Protein AF-A0A9X3MSS7-F1 (afdb_monomer)

Secondary structure (DSSP, 8-state):
-HHHHHHHHHHHHHHHHHHHHHHHHHHHHHHHHHHHHHHHHHHHHHHHHHHTS-S------TTGGG-HHHHHHHHHHHHHHHS-HHHHHHHHHHHHHHHHHHHHHHHHHHHHHHS-BTTB---EETTEE--THHHHHHHHHHHHHHHHH---HHHHHHHHHHHHHHHHHHHHTHHHHH--S----S-HHHHHHHHHHHHHHHHHHHHHHHHHHHHHHHHHHHHHHHHHHHHHHHHHHHS--------

Solvent-accessible surface area (backbone atoms only — not comparable to full-atom values): 13464 Å² total; per-residue (Å²): 115,69,66,64,57,51,52,54,51,50,54,52,52,50,53,52,48,53,52,51,52,48,53,51,44,52,52,41,46,53,51,18,52,51,34,48,52,50,49,52,50,57,45,52,53,48,23,39,57,52,24,71,50,96,72,83,85,88,82,88,70,93,77,55,86,83,39,60,71,57,52,52,52,47,28,38,53,47,6,55,70,71,46,57,44,70,61,46,15,50,51,33,19,52,49,30,19,54,52,41,34,52,51,52,52,51,50,55,50,38,33,72,77,65,76,33,61,89,90,52,63,88,53,60,63,86,94,44,74,59,62,58,31,56,64,13,46,53,38,22,50,53,27,49,48,50,50,71,75,42,95,48,62,80,52,38,30,61,35,18,33,50,24,16,34,8,49,21,35,32,37,64,42,39,33,57,74,74,57,80,72,88,85,88,82,89,62,67,67,53,56,12,50,47,51,45,25,51,49,46,35,51,51,34,50,48,53,50,47,57,49,52,66,55,54,50,66,58,51,52,53,56,53,50,49,51,52,50,51,48,53,51,51,51,48,59,67,69,49,90,71,83,93,79,82,92,129

Foldseek 3Di:
DVVVVVVVVVVVVVVVVVVVLVVLLVVLVVLLVVLLCVLVVV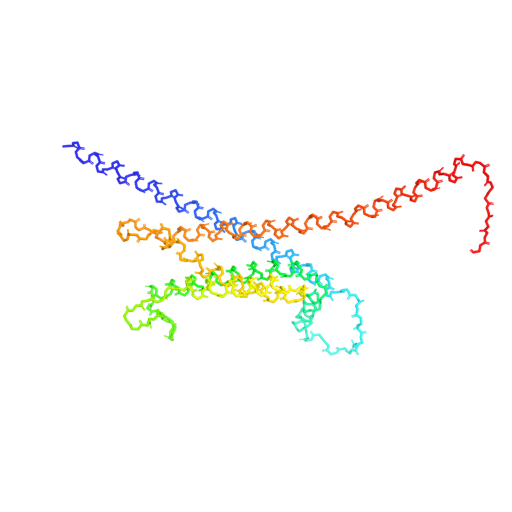VLVQLLVQLPDDDDDPDDDPPCPVVVVVSSVSSSVRSLVPDFLVLLLLNLLLVLQVVLLVVVVVQVVCCVPPVGDVPRHFDDDVNDTDQQLVVLLVQLCVLVVVVVVDPDSNCSSVSSNSNSNSVNSNLQCVLCVVPPDDDDDDDSRSNSSSVSSVVSSVSSVVSVVVVVVVVVVVVVVVVVVVVVVVVVVVVVVPPPDDDDDDD

Sequence (247 aa):
MASARKARRLAAAEAARSSSTSNRTHLLGVLAGGAVITVFGAEVARVWKLGTLPRSRQITSEDDRRAKPIEAVMTLKEGYGVSRTRENSLFNMLASFTVAFGITRAITWTIREHGGIGPIKDVKVGDRHIHHFLPGGILALAAGGVAIGTKGEKLDKYLAFPFGVGVALVLDETALLLELDDVYWTEEGVLSVQIAFAAIAMLSAMAYLIRMLRQGGAQDSETDWELAAKAWDDLQMSSGGVPGIGL

Nearest PDB structures (foldseek):
  6kkl-assembly1_A  TM=3.231E-01  e=4.382E+00  Escherichia coli K-12
  1cnt-assembly1_4  TM=3.460E-01  e=5.654E+00  Homo sapiens
  8gv8-assembly1_B  TM=2.030E-01  e=2.770E+00  Homo sapiens

Radius of gyration: 27.43 Å; Cα contacts (8 Å, |Δi|>4): 195; chains: 1; bounding box: 72×57×87 Å

Structure (mmCIF, N/CA/C/O backbone):
data_AF-A0A9X3MSS7-F1
#
_entry.id   AF-A0A9X3MSS7-F1
#
loop_
_atom_site.group_PDB
_atom_site.id
_atom_site.type_symbol
_atom_site.label_atom_id
_atom_site.label_alt_id
_atom_site.label_comp_id
_atom_site.label_asym_id
_atom_site.label_entity_id
_atom_site.label_seq_id
_atom_site.pdbx_PDB_ins_code
_atom_site.Cartn_x
_atom_site.Cartn_y
_atom_site.Cartn_z
_atom_site.occupancy
_atom_site.B_iso_or_equiv
_atom_site.auth_seq_id
_atom_site.auth_comp_id
_atom_site.auth_asym_id
_atom_site.auth_atom_id
_atom_site.pdbx_PDB_model_num
ATOM 1 N N . MET A 1 1 ? 44.594 15.972 -26.415 1.00 57.69 1 MET A N 1
ATOM 2 C CA . MET A 1 1 ? 44.557 15.830 -24.935 1.00 57.69 1 MET A CA 1
ATOM 3 C C . MET A 1 1 ? 43.296 16.396 -24.258 1.00 57.69 1 MET A C 1
ATOM 5 O O . MET A 1 1 ? 42.828 15.774 -23.313 1.00 57.69 1 MET A O 1
ATOM 9 N N . ALA A 1 2 ? 42.706 17.516 -24.707 1.00 61.62 2 ALA A N 1
ATOM 10 C CA . ALA A 1 2 ? 41.517 18.112 -24.062 1.00 61.62 2 ALA A CA 1
ATOM 11 C C . ALA A 1 2 ? 40.255 17.211 -24.060 1.00 61.62 2 ALA A C 1
ATOM 13 O O . ALA A 1 2 ? 39.528 17.174 -23.068 1.00 61.62 2 ALA A O 1
ATOM 14 N N . SER A 1 3 ? 40.041 16.424 -25.123 1.00 76.25 3 SER A N 1
ATOM 15 C CA . SER A 1 3 ? 38.908 15.487 -25.250 1.00 76.25 3 SER A CA 1
ATOM 16 C C . SER A 1 3 ? 38.908 14.386 -24.172 1.00 76.25 3 SER A C 1
ATOM 18 O O . SER A 1 3 ? 37.903 14.176 -23.495 1.00 76.25 3 SER A O 1
ATOM 20 N N . ALA A 1 4 ? 40.066 13.773 -23.894 1.00 81.75 4 ALA A N 1
ATOM 21 C CA . ALA A 1 4 ? 40.189 12.712 -22.888 1.00 81.75 4 ALA A CA 1
ATOM 22 C C . ALA A 1 4 ? 39.940 13.209 -21.450 1.00 81.75 4 ALA A C 1
ATOM 24 O O . ALA A 1 4 ? 39.359 12.502 -20.626 1.00 81.75 4 ALA A O 1
ATOM 25 N N . ARG A 1 5 ? 40.341 14.451 -21.140 1.00 81.75 5 ARG A N 1
ATOM 26 C CA . ARG A 1 5 ? 40.093 15.070 -19.827 1.00 81.75 5 ARG A CA 1
ATOM 27 C C . ARG A 1 5 ? 38.609 15.421 -19.641 1.00 81.75 5 ARG A C 1
ATOM 29 O O . ARG A 1 5 ? 38.092 15.269 -18.536 1.00 81.75 5 ARG A O 1
ATOM 36 N N . LYS A 1 6 ? 37.918 15.841 -20.711 1.00 84.62 6 LYS A N 1
ATOM 37 C CA . LYS A 1 6 ? 36.461 16.066 -20.716 1.00 84.62 6 LYS A CA 1
ATOM 38 C C . LYS A 1 6 ? 35.695 14.754 -20.510 1.00 84.62 6 LYS A C 1
ATOM 40 O O . LYS A 1 6 ? 34.832 14.709 -19.642 1.00 84.62 6 LYS A O 1
ATOM 45 N N . ALA A 1 7 ? 36.067 13.686 -21.218 1.00 84.88 7 ALA A N 1
ATOM 46 C CA . ALA A 1 7 ? 35.450 12.365 -21.071 1.00 84.88 7 ALA A CA 1
ATOM 47 C C . ALA A 1 7 ? 35.577 11.810 -19.638 1.00 84.88 7 ALA A C 1
ATOM 49 O O . ALA A 1 7 ? 34.582 11.400 -19.049 1.00 84.88 7 ALA A O 1
ATOM 50 N N . ARG A 1 8 ? 36.768 11.896 -19.021 1.00 86.56 8 ARG A N 1
ATOM 51 C CA . ARG A 1 8 ? 36.965 11.484 -17.615 1.00 86.56 8 ARG A CA 1
ATOM 52 C C . ARG A 1 8 ? 36.112 12.278 -16.624 1.00 86.56 8 ARG A C 1
ATOM 54 O O . ARG A 1 8 ? 35.620 11.708 -15.658 1.00 86.56 8 ARG A O 1
ATOM 61 N N . ARG A 1 9 ? 35.937 13.585 -16.848 1.00 83.56 9 ARG A N 1
ATOM 62 C CA . ARG A 1 9 ? 35.086 14.435 -15.997 1.00 83.56 9 ARG A CA 1
ATOM 63 C C . ARG A 1 9 ? 33.607 14.070 -16.106 1.00 83.56 9 ARG A C 1
ATOM 65 O O . ARG A 1 9 ? 32.929 14.071 -15.087 1.00 83.56 9 ARG A O 1
ATOM 72 N N . LEU A 1 10 ? 33.129 13.757 -17.310 1.00 85.44 10 LEU A N 1
ATOM 73 C CA . LEU A 1 10 ? 31.749 13.319 -17.531 1.00 85.44 10 LEU A CA 1
ATOM 74 C C . LEU A 1 10 ? 31.487 11.965 -16.860 1.00 85.44 10 LEU A C 1
ATOM 76 O O . LEU A 1 10 ? 30.554 11.870 -16.074 1.00 85.44 10 LEU A O 1
ATOM 80 N N . ALA A 1 11 ? 32.378 10.986 -17.049 1.00 82.19 11 ALA A N 1
ATOM 81 C CA . ALA A 1 11 ? 32.270 9.679 -16.397 1.00 82.19 11 ALA A CA 1
ATOM 82 C C . ALA A 1 11 ? 32.297 9.779 -14.858 1.00 82.19 11 ALA A C 1
ATOM 84 O O . ALA A 1 11 ? 31.528 9.113 -14.172 1.00 82.19 11 ALA A O 1
ATOM 85 N N . ALA A 1 12 ? 33.143 10.651 -14.294 1.00 81.38 12 ALA A N 1
ATOM 86 C CA . ALA A 1 12 ? 33.174 10.892 -12.851 1.00 81.38 12 ALA A CA 1
ATOM 87 C C . ALA A 1 12 ? 31.887 11.564 -12.336 1.00 81.38 12 ALA A C 1
ATOM 89 O O . ALA A 1 12 ? 31.408 11.228 -11.256 1.00 81.38 12 ALA A O 1
ATOM 90 N N . ALA A 1 13 ? 31.316 12.501 -13.101 1.00 76.25 13 ALA A N 1
ATOM 91 C CA . ALA A 1 13 ? 30.049 13.140 -12.757 1.00 76.25 13 ALA A CA 1
ATOM 92 C C . ALA A 1 13 ? 28.868 12.157 -12.830 1.00 76.25 13 ALA A C 1
ATOM 94 O O . ALA A 1 13 ? 27.971 12.221 -11.994 1.00 76.25 13 ALA A O 1
ATOM 95 N N . GLU A 1 14 ? 28.881 11.238 -13.793 1.00 76.25 14 GLU A N 1
ATOM 96 C CA . GLU A 1 14 ? 27.879 10.182 -13.947 1.00 76.25 14 GLU A CA 1
ATOM 97 C C . GLU A 1 14 ? 27.955 9.156 -12.807 1.00 76.25 14 GLU A C 1
ATOM 99 O O . GLU A 1 14 ? 26.945 8.890 -12.161 1.00 76.25 14 GLU A O 1
ATOM 104 N N . ALA A 1 15 ? 29.161 8.700 -12.449 1.00 74.12 15 ALA A N 1
ATOM 105 C CA . ALA A 1 15 ? 29.382 7.830 -11.289 1.00 74.12 15 ALA A CA 1
ATOM 106 C C . ALA A 1 15 ? 28.983 8.495 -9.953 1.00 74.12 15 ALA A C 1
ATOM 108 O O . ALA A 1 15 ? 28.446 7.853 -9.045 1.00 74.12 15 ALA A O 1
ATOM 109 N N . ALA A 1 16 ? 29.214 9.805 -9.816 1.00 72.31 16 ALA A N 1
ATOM 110 C CA . ALA A 1 16 ? 28.772 10.565 -8.647 1.00 72.31 16 ALA A CA 1
ATOM 111 C C . ALA A 1 16 ? 27.237 10.701 -8.586 1.00 72.31 16 ALA A C 1
ATOM 113 O O . ALA A 1 16 ? 26.653 10.655 -7.503 1.00 72.31 16 ALA A O 1
ATOM 114 N N . ARG A 1 17 ? 26.563 10.843 -9.737 1.00 73.56 17 ARG A N 1
ATOM 115 C CA . ARG A 1 17 ? 25.092 10.869 -9.800 1.00 73.56 17 ARG A CA 1
ATOM 116 C C . ARG A 1 17 ? 24.490 9.509 -9.468 1.00 73.56 17 ARG A C 1
ATOM 118 O O . ARG A 1 17 ? 23.594 9.463 -8.631 1.00 73.56 17 ARG A O 1
ATOM 125 N N . SER A 1 18 ? 24.992 8.422 -10.056 1.00 71.94 18 SER A N 1
ATOM 126 C CA . SER A 1 18 ? 24.461 7.073 -9.817 1.00 71.94 18 SER A CA 1
ATOM 127 C C . SER A 1 18 ? 24.610 6.648 -8.351 1.00 71.94 18 SER A C 1
ATOM 129 O O . SER A 1 18 ? 23.644 6.195 -7.737 1.00 71.94 18 SER A O 1
ATOM 131 N N . SER A 1 19 ? 25.770 6.907 -7.737 1.00 70.50 19 SER A N 1
ATOM 132 C CA . SER A 1 19 ? 25.984 6.661 -6.302 1.00 70.50 19 SER A CA 1
ATOM 133 C C . SER A 1 19 ? 25.072 7.508 -5.406 1.00 70.50 19 SER A C 1
ATOM 135 O O . SER A 1 19 ? 24.517 6.997 -4.432 1.00 70.50 19 SER A O 1
ATOM 137 N N . SER A 1 20 ? 24.848 8.786 -5.738 1.00 71.38 20 SER A N 1
ATOM 138 C CA . SER A 1 20 ? 23.917 9.640 -4.990 1.00 71.38 20 SER A CA 1
ATOM 139 C C . SER A 1 20 ? 22.471 9.139 -5.082 1.00 71.38 20 SER A C 1
ATOM 141 O O . SER A 1 20 ? 21.778 9.081 -4.064 1.00 71.38 20 SER A O 1
ATOM 143 N N . THR A 1 21 ? 22.023 8.734 -6.273 1.00 74.56 21 THR A N 1
ATOM 144 C CA . THR A 1 21 ? 20.683 8.172 -6.503 1.00 74.56 21 THR A CA 1
ATOM 145 C C . THR A 1 21 ? 20.484 6.857 -5.750 1.00 74.56 21 THR A C 1
ATOM 147 O O . THR A 1 21 ? 19.458 6.681 -5.088 1.00 74.56 21 THR A O 1
ATOM 150 N N . SER A 1 22 ? 21.480 5.968 -5.765 1.00 77.31 22 SER A N 1
ATOM 151 C CA . SER A 1 22 ? 21.465 4.721 -4.993 1.00 77.31 22 SER A CA 1
ATOM 152 C C . SER A 1 22 ? 21.336 4.994 -3.488 1.00 77.31 22 SER A C 1
ATOM 154 O O . SER A 1 22 ? 20.396 4.513 -2.852 1.00 77.31 22 SER A O 1
ATOM 156 N N . ASN A 1 23 ? 22.180 5.870 -2.928 1.00 83.31 23 ASN A N 1
ATOM 157 C CA . ASN A 1 23 ? 22.143 6.221 -1.502 1.00 83.31 23 ASN A CA 1
ATOM 158 C C . ASN A 1 23 ? 20.797 6.821 -1.069 1.00 83.31 23 ASN A C 1
ATOM 160 O O . ASN A 1 23 ? 20.274 6.473 -0.010 1.00 83.31 23 ASN A O 1
ATOM 164 N N . ARG A 1 24 ? 20.209 7.704 -1.888 1.00 84.81 24 ARG A N 1
ATOM 165 C CA . ARG A 1 24 ? 18.880 8.283 -1.624 1.00 84.81 24 ARG A CA 1
ATOM 166 C C . ARG A 1 24 ? 17.791 7.218 -1.617 1.00 84.81 24 ARG A C 1
ATOM 168 O O . ARG A 1 24 ? 16.943 7.226 -0.731 1.00 84.81 24 ARG A O 1
ATOM 175 N N . THR A 1 25 ? 17.832 6.297 -2.573 1.00 83.94 25 THR A N 1
ATOM 176 C CA . THR A 1 25 ? 16.857 5.202 -2.677 1.00 83.94 25 THR A CA 1
ATOM 177 C C . THR A 1 25 ? 16.946 4.273 -1.474 1.00 83.94 25 THR A C 1
ATOM 179 O O . THR A 1 25 ? 15.919 3.931 -0.894 1.00 83.94 25 THR A O 1
ATOM 182 N N . HIS A 1 26 ? 18.163 3.928 -1.043 1.00 85.69 26 HIS A N 1
ATOM 183 C CA . HIS A 1 26 ? 18.382 3.148 0.174 1.00 85.69 26 HIS A CA 1
ATOM 184 C C . HIS A 1 26 ? 17.852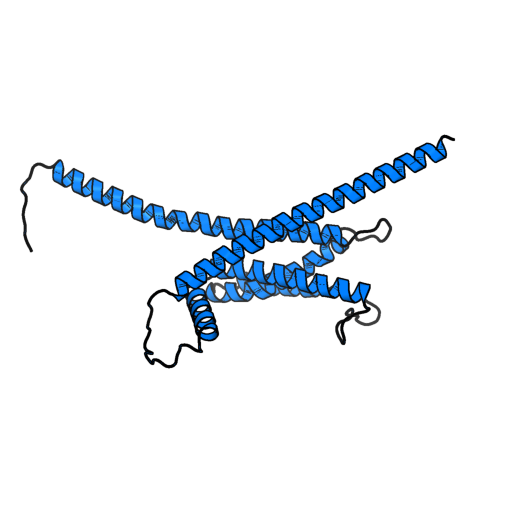 3.866 1.417 1.00 85.69 26 HIS A C 1
ATOM 186 O O . HIS A 1 26 ? 17.134 3.255 2.206 1.00 85.69 26 HIS A O 1
ATOM 192 N N . LEU A 1 27 ? 18.146 5.161 1.575 1.00 89.12 27 LEU A N 1
ATOM 193 C CA . LEU A 1 27 ? 17.640 5.951 2.697 1.00 89.12 27 LEU A CA 1
ATOM 194 C C . LEU A 1 27 ? 16.105 5.994 2.712 1.00 89.12 27 LEU A C 1
ATOM 196 O O . LEU A 1 27 ? 15.497 5.729 3.747 1.00 89.12 27 LEU A O 1
ATOM 200 N N . LEU A 1 28 ? 15.476 6.277 1.568 1.00 87.88 28 LEU A N 1
ATOM 201 C CA . LEU A 1 28 ? 14.018 6.277 1.434 1.00 87.88 28 LEU A CA 1
ATOM 202 C C . LEU A 1 28 ? 13.421 4.902 1.744 1.00 87.88 28 LEU A C 1
ATOM 204 O O . LEU A 1 28 ? 12.412 4.829 2.438 1.00 87.88 28 LEU A O 1
ATOM 208 N N . GLY A 1 29 ? 14.064 3.823 1.296 1.00 87.25 29 GLY A N 1
ATOM 209 C CA . GLY A 1 29 ? 13.629 2.458 1.582 1.00 87.25 29 GLY A CA 1
ATOM 210 C C . GLY A 1 29 ? 13.700 2.110 3.065 1.00 87.25 29 GLY A C 1
ATOM 211 O O . GLY A 1 29 ? 12.749 1.551 3.605 1.00 87.25 29 GLY A O 1
ATOM 212 N N . VAL A 1 30 ? 14.782 2.493 3.749 1.00 90.69 30 VAL A N 1
ATOM 213 C CA . VAL A 1 30 ? 14.922 2.301 5.202 1.00 90.69 30 VAL A CA 1
ATOM 214 C C . VAL A 1 30 ? 13.851 3.088 5.959 1.00 90.69 30 VAL A C 1
ATOM 216 O O . VAL A 1 30 ? 13.206 2.537 6.849 1.00 90.69 30 VAL A O 1
ATOM 219 N N . LEU A 1 31 ? 13.621 4.351 5.589 1.00 90.88 31 LEU A N 1
ATOM 220 C CA . LEU A 1 31 ? 12.605 5.192 6.225 1.00 90.88 31 LEU A CA 1
ATOM 221 C C . LEU A 1 31 ? 11.189 4.656 5.991 1.00 90.88 31 LEU A C 1
ATOM 223 O O . LEU A 1 31 ? 10.419 4.527 6.942 1.00 90.88 31 LEU A O 1
ATOM 227 N N . ALA A 1 32 ? 10.851 4.304 4.750 1.00 89.25 32 ALA A N 1
ATOM 228 C CA . ALA A 1 32 ? 9.550 3.744 4.401 1.00 89.25 32 ALA A CA 1
ATOM 229 C C . ALA A 1 32 ? 9.315 2.393 5.091 1.00 89.25 32 ALA A C 1
ATOM 231 O O . ALA A 1 32 ? 8.261 2.186 5.689 1.00 89.25 32 ALA A O 1
ATOM 232 N N . GLY A 1 33 ? 10.310 1.502 5.081 1.00 89.19 33 GLY A N 1
ATOM 233 C CA . GLY A 1 33 ? 10.246 0.217 5.775 1.00 89.19 33 GLY A CA 1
ATOM 234 C C . GLY A 1 33 ? 10.072 0.381 7.285 1.00 89.19 33 GLY A C 1
ATOM 235 O O . GLY A 1 33 ? 9.198 -0.250 7.879 1.00 89.19 33 GLY A O 1
ATOM 236 N N . GLY A 1 34 ? 10.837 1.285 7.903 1.00 91.12 34 GLY A N 1
ATOM 237 C CA . GLY A 1 34 ? 10.694 1.621 9.320 1.00 91.12 34 GLY A CA 1
ATOM 238 C C . GLY A 1 34 ? 9.309 2.181 9.658 1.00 91.12 34 GLY A C 1
ATOM 239 O O . GLY A 1 34 ? 8.713 1.783 10.661 1.00 91.12 34 GLY A O 1
ATOM 240 N N . ALA A 1 35 ? 8.757 3.047 8.802 1.00 90.25 35 ALA A N 1
ATOM 241 C CA . ALA A 1 35 ? 7.417 3.605 8.970 1.00 90.25 35 ALA A CA 1
ATOM 242 C C . ALA A 1 35 ? 6.325 2.523 8.890 1.00 90.25 35 ALA A C 1
ATOM 244 O O . ALA A 1 35 ? 5.457 2.472 9.763 1.00 90.25 35 ALA A O 1
ATOM 245 N N . VAL A 1 36 ? 6.415 1.610 7.915 1.00 89.69 36 VAL A N 1
ATOM 246 C CA . VAL A 1 36 ? 5.503 0.459 7.785 1.00 89.69 36 VAL A CA 1
ATOM 247 C C . VAL A 1 36 ? 5.557 -0.411 9.029 1.00 89.69 36 VAL A C 1
ATOM 249 O O . VAL A 1 36 ? 4.516 -0.664 9.627 1.00 89.69 36 VAL A O 1
ATOM 252 N N . ILE A 1 37 ? 6.753 -0.829 9.453 1.00 91.88 37 ILE A N 1
ATOM 253 C CA . ILE A 1 37 ? 6.931 -1.683 10.636 1.00 91.88 37 ILE A CA 1
ATOM 254 C C . ILE A 1 37 ? 6.328 -1.014 11.873 1.00 91.88 37 ILE A C 1
ATOM 256 O O . ILE A 1 37 ? 5.617 -1.660 12.642 1.00 91.88 37 ILE A O 1
ATOM 260 N N . THR A 1 38 ? 6.562 0.289 12.039 1.00 90.56 38 THR A N 1
ATOM 261 C CA . THR A 1 38 ? 6.042 1.060 13.173 1.00 90.56 38 THR A CA 1
ATOM 262 C C . THR A 1 38 ? 4.516 1.104 13.170 1.00 90.56 38 THR A C 1
ATOM 264 O O . THR A 1 38 ? 3.888 0.778 14.179 1.00 90.56 38 THR A O 1
ATOM 267 N N . VAL A 1 39 ? 3.899 1.471 12.042 1.00 88.94 39 VAL A N 1
ATOM 268 C CA . VAL A 1 39 ? 2.436 1.586 11.939 1.00 88.94 39 VAL A CA 1
ATOM 269 C C . VAL A 1 39 ? 1.765 0.221 12.057 1.00 88.94 39 VAL A C 1
ATOM 271 O O . VAL A 1 39 ? 0.801 0.083 12.807 1.00 88.94 39 VAL A O 1
ATOM 274 N N . PHE A 1 40 ? 2.295 -0.805 11.391 1.00 90.62 40 PHE A N 1
ATOM 275 C CA . PHE A 1 40 ? 1.772 -2.167 11.488 1.00 90.62 40 PHE A CA 1
ATOM 276 C C . PHE A 1 40 ? 1.904 -2.727 12.899 1.00 90.62 40 PHE A C 1
ATOM 278 O O . PHE A 1 40 ? 0.947 -3.295 13.415 1.00 90.62 40 PHE A O 1
ATOM 285 N N . GLY A 1 41 ? 3.056 -2.543 13.547 1.00 89.38 41 GLY A N 1
ATOM 286 C CA . GLY A 1 41 ? 3.260 -2.971 14.928 1.00 89.38 41 GLY A CA 1
ATOM 287 C C . GLY A 1 41 ? 2.284 -2.284 15.884 1.00 89.38 41 GLY A C 1
ATOM 288 O O . GLY A 1 41 ? 1.630 -2.949 16.689 1.00 89.38 41 GLY A O 1
ATOM 289 N N . ALA A 1 42 ? 2.119 -0.964 15.752 1.00 87.88 42 ALA A N 1
ATOM 290 C CA . ALA A 1 42 ? 1.173 -0.188 16.554 1.00 87.88 42 ALA A CA 1
ATOM 291 C C . ALA A 1 42 ? -0.290 -0.601 16.319 1.00 87.88 42 ALA A C 1
ATOM 293 O O . ALA A 1 42 ? -1.112 -0.528 17.243 1.00 87.88 42 ALA A O 1
ATOM 294 N N . GLU A 1 43 ? -0.620 -1.024 15.100 1.00 87.75 43 GLU A N 1
ATOM 295 C CA . GLU A 1 43 ? -1.948 -1.503 14.740 1.00 87.75 43 GLU A CA 1
ATOM 296 C C . GLU A 1 43 ? -2.219 -2.906 15.277 1.00 87.75 43 GLU A C 1
ATOM 298 O O . GLU A 1 43 ? -3.244 -3.129 15.918 1.00 87.75 43 GLU A O 1
ATOM 303 N N . VAL A 1 44 ? -1.285 -3.838 15.091 1.00 87.94 44 VAL A N 1
ATOM 304 C CA . VAL A 1 44 ? -1.392 -5.202 15.619 1.00 87.94 44 VAL A CA 1
ATOM 305 C C . VAL A 1 44 ? -1.501 -5.173 17.140 1.00 87.94 44 VAL A C 1
ATOM 307 O O . VAL A 1 44 ? -2.379 -5.828 17.694 1.00 87.94 44 VAL A O 1
ATOM 310 N N . ALA A 1 45 ? -0.696 -4.354 17.823 1.00 87.19 45 ALA A N 1
ATOM 311 C CA . ALA A 1 45 ? -0.792 -4.174 19.270 1.00 87.19 45 ALA A CA 1
ATOM 312 C C . ALA A 1 45 ? -2.159 -3.611 19.701 1.00 87.19 45 ALA A C 1
ATOM 314 O O . ALA A 1 45 ? -2.723 -4.037 20.711 1.00 87.19 45 ALA A O 1
ATOM 315 N N . ARG A 1 46 ? -2.721 -2.670 18.928 1.00 85.81 46 ARG A N 1
ATOM 316 C CA . ARG A 1 46 ? -4.050 -2.095 19.183 1.00 85.81 46 ARG A CA 1
ATOM 317 C C . ARG A 1 46 ? -5.148 -3.140 19.010 1.00 85.81 46 ARG A C 1
ATOM 319 O O . ARG A 1 46 ? -5.963 -3.309 19.912 1.00 85.81 46 ARG A O 1
ATOM 326 N N . VAL A 1 47 ? -5.159 -3.835 17.876 1.00 85.88 47 VAL A N 1
ATOM 327 C CA . VAL A 1 47 ? -6.125 -4.892 17.557 1.00 85.88 47 VAL A CA 1
ATOM 328 C C . VAL A 1 47 ? -6.042 -6.008 18.594 1.00 85.88 47 VAL A C 1
ATOM 330 O O . VAL A 1 47 ? -7.067 -6.418 19.123 1.00 85.88 47 VAL A O 1
ATOM 333 N N . TRP A 1 48 ? -4.836 -6.428 18.970 1.00 85.06 48 TRP A N 1
ATOM 334 C CA . TRP A 1 48 ? -4.627 -7.396 20.042 1.00 85.06 48 TRP A CA 1
ATOM 335 C C . TRP A 1 48 ? -5.246 -6.931 21.364 1.00 85.06 48 TRP A C 1
ATOM 337 O O . TRP A 1 48 ? -6.076 -7.635 21.932 1.00 85.06 48 TRP A O 1
ATOM 347 N N . LYS A 1 49 ? -4.918 -5.712 21.819 1.00 85.25 49 LYS A N 1
ATOM 348 C CA . LYS A 1 49 ? -5.482 -5.139 23.052 1.00 85.25 49 LYS A CA 1
ATOM 349 C C . LYS A 1 49 ? -7.012 -5.123 23.015 1.00 85.25 49 LYS A C 1
ATOM 351 O O . LYS A 1 49 ? -7.639 -5.489 24.004 1.00 85.25 49 LYS A O 1
ATOM 356 N N . LEU A 1 50 ? -7.607 -4.735 21.885 1.00 81.38 50 LEU A N 1
ATOM 357 C CA . LEU A 1 50 ? -9.061 -4.722 21.698 1.00 81.38 50 LEU A CA 1
ATOM 358 C C . LEU A 1 50 ? -9.673 -6.128 21.731 1.00 81.38 50 LEU A C 1
ATOM 360 O O . LEU A 1 50 ? -10.739 -6.296 22.312 1.00 81.38 50 LEU A O 1
ATOM 364 N N . GLY A 1 51 ? -9.005 -7.121 21.142 1.00 77.44 51 GLY A N 1
ATOM 365 C CA . GLY A 1 51 ? -9.448 -8.516 21.144 1.00 77.44 51 GLY A CA 1
ATOM 366 C C . GLY A 1 51 ? -9.366 -9.181 22.515 1.00 77.44 51 GLY A C 1
ATOM 367 O O . GLY A 1 51 ? -10.182 -10.029 22.839 1.00 77.44 51 GLY A O 1
ATOM 368 N N . THR A 1 52 ? -8.419 -8.764 23.358 1.00 78.25 52 THR A N 1
ATOM 369 C CA . THR A 1 52 ? -8.298 -9.279 24.733 1.00 78.25 52 THR A CA 1
ATOM 370 C C . THR A 1 52 ? -9.326 -8.698 25.711 1.00 78.25 52 THR A C 1
ATOM 372 O O . THR A 1 52 ? -9.381 -9.134 26.862 1.00 78.25 52 THR A O 1
ATOM 375 N N . LEU A 1 53 ? -10.128 -7.703 25.300 1.00 74.31 53 LEU A N 1
ATOM 376 C CA . LEU A 1 53 ? -11.135 -7.102 26.176 1.00 74.31 53 LEU A CA 1
ATOM 377 C C . LEU A 1 53 ? -12.248 -8.115 26.505 1.00 74.31 53 LEU A C 1
ATOM 379 O O . LEU A 1 53 ? -12.722 -8.807 25.604 1.00 74.31 53 LEU A O 1
ATOM 383 N N . PRO A 1 54 ? -12.740 -8.182 27.758 1.00 58.38 54 PRO A N 1
ATOM 384 C CA . PRO A 1 54 ? -13.778 -9.137 28.132 1.00 58.38 54 PRO A CA 1
ATOM 385 C C . PRO A 1 54 ? -15.128 -8.753 27.503 1.00 58.38 54 PRO A C 1
ATOM 387 O O . PRO A 1 54 ? -15.906 -7.986 28.068 1.00 58.38 54 PRO A O 1
ATOM 390 N N . ARG A 1 55 ? -15.445 -9.296 26.326 1.00 54.06 55 ARG A N 1
ATOM 391 C CA . ARG A 1 55 ? -16.821 -9.387 25.819 1.00 54.06 55 ARG A CA 1
ATOM 392 C C . ARG A 1 55 ? -17.128 -10.847 25.489 1.00 54.06 55 ARG A C 1
ATOM 394 O O . ARG A 1 55 ? -16.611 -11.397 24.532 1.00 54.06 55 ARG A O 1
ATOM 401 N N . SER A 1 56 ? -17.958 -11.447 26.347 1.00 46.34 56 SER A N 1
ATOM 402 C CA . SER A 1 56 ? -18.582 -12.777 26.237 1.00 46.34 56 SER A CA 1
ATOM 403 C C . SER A 1 56 ? -17.658 -13.972 25.940 1.00 46.34 56 SER A C 1
ATOM 405 O O . SER A 1 56 ? -17.753 -14.579 24.877 1.00 46.34 56 SER A O 1
ATOM 407 N N . ARG A 1 57 ? -16.859 -14.413 26.923 1.00 51.47 57 ARG A N 1
ATOM 408 C CA . ARG A 1 57 ? -16.460 -15.832 27.001 1.00 51.47 57 ARG A CA 1
ATOM 409 C C . ARG A 1 57 ? -17.572 -16.631 27.686 1.00 51.47 57 ARG A C 1
ATOM 411 O O . ARG A 1 57 ? -17.623 -16.704 28.908 1.00 51.47 57 ARG A O 1
ATOM 418 N N . GLN A 1 58 ? -18.444 -17.247 26.897 1.00 53.00 58 GLN A N 1
ATOM 419 C CA . GLN A 1 58 ? -18.923 -18.594 27.206 1.00 53.00 58 GLN A CA 1
ATOM 420 C C . GLN A 1 58 ? -18.095 -19.523 26.324 1.00 53.00 58 GLN A C 1
ATOM 422 O O . GLN A 1 58 ? -18.355 -19.575 25.134 1.00 53.00 58 GLN A O 1
ATOM 427 N N . ILE A 1 59 ? -17.054 -20.137 26.883 1.00 49.03 59 ILE A N 1
ATOM 428 C CA . ILE A 1 59 ? -16.519 -21.477 26.582 1.00 49.03 59 ILE A CA 1
ATOM 429 C C . ILE A 1 59 ? -15.366 -21.660 27.579 1.00 49.03 59 ILE A C 1
ATOM 431 O O . ILE A 1 59 ? -14.350 -20.968 27.534 1.00 49.03 59 ILE A O 1
ATOM 435 N N . THR A 1 60 ? -15.582 -22.559 28.530 1.00 53.88 60 THR A N 1
ATOM 436 C CA . THR A 1 60 ? -14.592 -23.086 29.467 1.00 53.88 60 THR A CA 1
ATOM 437 C C . THR A 1 60 ? -14.459 -24.574 29.174 1.00 53.88 60 THR A C 1
ATOM 439 O O . THR A 1 60 ? -15.409 -25.315 29.417 1.00 53.88 60 THR A O 1
ATOM 442 N N . SER A 1 61 ? -13.305 -25.021 28.682 1.00 54.12 61 SER A N 1
ATOM 443 C CA . SER A 1 61 ? -12.868 -26.416 28.818 1.00 54.12 61 SER A CA 1
ATOM 444 C C . SER A 1 61 ? -11.352 -26.514 28.675 1.00 54.12 61 SER A C 1
ATOM 446 O O . SER A 1 61 ? -10.756 -25.860 27.825 1.00 54.12 61 SER A O 1
ATOM 448 N N . GLU A 1 62 ? -10.738 -27.341 29.517 1.00 53.56 62 GLU A N 1
ATOM 449 C CA . GLU A 1 62 ? -9.289 -27.461 29.727 1.00 53.56 62 GLU A CA 1
ATOM 450 C C . GLU A 1 62 ? -8.469 -28.062 28.558 1.00 53.56 62 GLU A C 1
ATOM 452 O O . GLU A 1 62 ? -7.255 -28.226 28.688 1.00 53.56 62 GLU A O 1
ATOM 457 N N . ASP A 1 63 ? -9.071 -28.321 27.392 1.00 54.97 63 ASP A N 1
ATOM 458 C CA . ASP A 1 63 ? -8.398 -28.921 26.222 1.00 54.97 63 ASP A CA 1
ATOM 459 C C . ASP A 1 63 ? -7.533 -27.933 25.391 1.00 54.97 63 ASP A C 1
ATOM 461 O O . ASP A 1 63 ? -6.768 -28.333 24.509 1.00 54.97 63 ASP A O 1
ATOM 465 N N . ASP A 1 64 ? -7.575 -26.630 25.695 1.00 53.78 64 ASP A N 1
ATOM 466 C CA . ASP A 1 64 ? -7.146 -25.543 24.791 1.00 53.78 64 ASP A CA 1
ATOM 467 C C . ASP A 1 64 ? -5.634 -25.233 24.728 1.00 53.78 64 ASP A C 1
ATOM 469 O O . ASP A 1 64 ? -5.186 -24.333 24.013 1.00 53.78 64 ASP A O 1
ATOM 473 N N . ARG A 1 65 ? -4.771 -25.996 25.411 1.00 52.78 65 ARG A N 1
ATOM 474 C CA . ARG A 1 65 ? -3.314 -25.720 25.396 1.00 52.78 65 ARG A CA 1
ATOM 475 C C . ARG A 1 65 ? -2.647 -25.958 24.031 1.00 52.78 65 ARG A C 1
ATOM 477 O O . ARG A 1 65 ? -1.547 -25.446 23.807 1.00 52.78 65 ARG A O 1
ATOM 484 N N . ARG A 1 66 ? -3.301 -26.683 23.110 1.00 52.53 66 ARG A N 1
ATOM 485 C CA . ARG A 1 66 ? -2.863 -26.876 21.709 1.00 52.53 66 ARG A CA 1
ATOM 486 C C . ARG A 1 66 ? -3.433 -25.838 20.722 1.00 52.53 66 ARG A C 1
ATOM 488 O O . ARG A 1 66 ? -2.996 -25.818 19.575 1.00 52.53 66 ARG A O 1
ATOM 495 N N . ALA A 1 67 ? -4.324 -24.940 21.155 1.00 57.75 67 ALA A N 1
ATOM 496 C CA . ALA A 1 67 ? -5.059 -24.001 20.296 1.00 57.75 67 ALA A CA 1
ATOM 497 C C . ALA A 1 67 ? -4.457 -22.582 20.204 1.00 57.75 67 ALA A C 1
ATOM 499 O O . ALA A 1 67 ? -5.049 -21.705 19.581 1.00 57.75 67 ALA A O 1
ATOM 500 N N . LYS A 1 68 ? -3.253 -22.345 20.746 1.00 68.19 68 LYS A N 1
ATOM 501 C CA . LYS A 1 68 ? -2.592 -21.020 20.773 1.00 68.19 68 LYS A CA 1
ATOM 502 C C . LYS A 1 68 ? -2.618 -20.222 19.451 1.00 68.19 68 LYS A C 1
ATOM 504 O O . LYS A 1 68 ? -2.898 -19.026 19.509 1.00 68.19 68 LYS A O 1
ATOM 509 N N . PRO A 1 69 ? -2.345 -20.807 18.262 1.00 75.94 69 PRO A N 1
ATOM 510 C CA . PRO A 1 69 ? -2.423 -20.041 17.015 1.00 75.94 69 PRO A CA 1
ATOM 511 C C . PRO A 1 69 ? -3.866 -19.688 16.626 1.00 75.94 69 PRO A C 1
ATOM 513 O O . PRO A 1 69 ? -4.105 -18.609 16.090 1.00 75.94 69 PRO A O 1
ATOM 516 N N . ILE A 1 70 ? -4.833 -20.559 16.922 1.00 72.44 70 ILE A N 1
ATOM 517 C CA . ILE A 1 70 ? -6.255 -20.318 16.644 1.00 72.44 70 ILE A CA 1
ATOM 518 C C . ILE A 1 70 ? -6.789 -19.229 17.579 1.00 72.44 70 ILE A C 1
ATOM 520 O O . ILE A 1 70 ? -7.456 -18.308 17.117 1.00 72.44 70 ILE A O 1
ATOM 524 N N . GLU A 1 71 ? -6.424 -19.267 18.861 1.00 74.69 71 GLU A N 1
ATOM 525 C CA . GLU A 1 71 ? -6.774 -18.232 19.840 1.00 74.69 71 GLU A CA 1
ATOM 526 C C . GLU A 1 71 ? -6.208 -16.862 19.439 1.00 74.69 71 GLU A C 1
ATOM 528 O O . GLU A 1 71 ? -6.919 -15.856 19.485 1.00 74.69 71 GLU A O 1
ATOM 533 N N . ALA A 1 72 ? -4.959 -16.814 18.964 1.00 78.25 72 ALA A N 1
ATOM 534 C CA . ALA A 1 72 ? -4.354 -15.579 18.472 1.00 78.25 72 ALA A CA 1
ATOM 535 C C . ALA A 1 72 ? -5.113 -15.004 17.261 1.00 78.25 72 ALA A C 1
ATOM 537 O O . ALA A 1 72 ? -5.383 -13.803 17.212 1.00 78.25 72 ALA A O 1
ATOM 538 N N . VAL A 1 73 ? -5.509 -15.853 16.305 1.00 81.06 73 VAL A N 1
ATOM 539 C CA . VAL A 1 73 ? -6.308 -15.436 15.138 1.00 81.06 73 VAL A CA 1
ATOM 540 C C . VAL A 1 73 ? -7.690 -14.938 15.560 1.00 81.06 73 VAL A C 1
ATOM 542 O O . VAL A 1 73 ? -8.149 -13.914 15.052 1.00 81.06 73 VAL A O 1
ATOM 545 N N . MET A 1 74 ? -8.345 -15.623 16.496 1.00 78.44 74 MET A N 1
ATOM 546 C CA . MET A 1 74 ? -9.657 -15.225 17.011 1.00 78.44 74 MET A CA 1
ATOM 547 C C . MET A 1 74 ? -9.587 -13.882 17.738 1.00 78.44 74 MET A C 1
ATOM 549 O O . MET A 1 74 ? -10.364 -12.984 17.423 1.00 78.44 74 MET A O 1
ATOM 553 N N . THR A 1 75 ? -8.577 -13.693 18.588 1.00 81.44 75 THR A N 1
ATOM 554 C CA . THR A 1 75 ? -8.311 -12.426 19.285 1.00 81.44 75 THR A CA 1
ATOM 555 C C . THR A 1 75 ? -8.115 -11.283 18.287 1.00 81.44 75 THR A C 1
ATOM 557 O O . THR A 1 75 ? -8.723 -10.220 18.412 1.00 81.44 75 THR 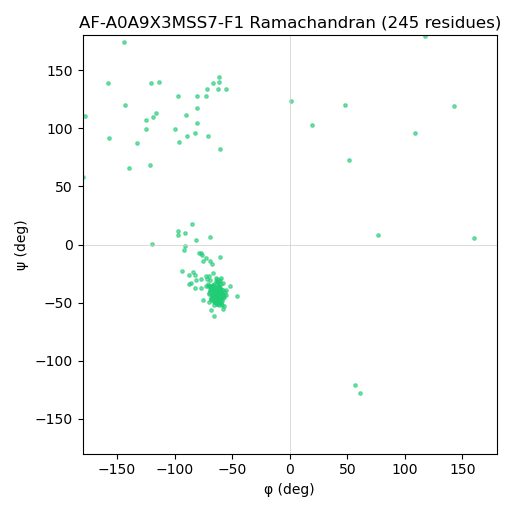A O 1
ATOM 560 N N . LEU A 1 76 ? -7.316 -11.495 17.235 1.00 84.00 76 LEU A N 1
ATOM 561 C CA . LEU A 1 76 ? -7.117 -10.485 16.193 1.00 84.00 76 LEU A CA 1
ATOM 562 C C . LEU A 1 76 ? -8.408 -10.187 15.418 1.00 84.00 76 LEU A C 1
ATOM 564 O O . LEU A 1 76 ? -8.710 -9.025 15.146 1.00 84.00 76 LEU A O 1
ATOM 568 N N . LYS A 1 77 ? -9.189 -11.217 15.078 1.00 84.31 77 LYS A N 1
ATOM 569 C CA . LYS A 1 77 ? -10.474 -11.071 14.380 1.00 84.31 77 LYS A CA 1
ATOM 570 C C . LYS A 1 77 ? -11.471 -10.263 15.212 1.00 84.31 77 LYS A C 1
ATOM 572 O O . LYS A 1 77 ? -12.142 -9.381 14.675 1.00 84.31 77 LYS A O 1
ATOM 577 N N . GLU A 1 78 ? -11.552 -10.544 16.506 1.00 80.75 78 GLU A N 1
ATOM 578 C CA . GLU A 1 78 ? -12.414 -9.840 17.454 1.00 80.75 78 GLU A CA 1
ATOM 579 C C . GLU A 1 78 ? -11.979 -8.383 17.615 1.00 80.75 78 GLU A C 1
ATOM 581 O O . GLU A 1 78 ? -12.783 -7.470 17.413 1.00 80.75 78 GLU A O 1
ATOM 586 N N . GLY A 1 79 ? -10.688 -8.146 17.848 1.00 77.56 79 GLY A N 1
ATOM 587 C CA . GLY A 1 79 ? -10.134 -6.800 17.942 1.00 77.56 79 GLY A CA 1
ATOM 588 C C . GLY A 1 79 ? -10.341 -5.967 16.677 1.00 77.56 79 GLY A C 1
ATOM 589 O O . GLY A 1 79 ? -10.685 -4.785 16.750 1.00 77.56 79 GLY A O 1
ATOM 590 N N . TYR A 1 80 ? -10.207 -6.586 15.502 1.00 83.06 80 TYR A N 1
ATOM 591 C CA . TYR A 1 80 ? -10.448 -5.939 14.215 1.00 83.06 80 TYR A CA 1
ATOM 592 C C . TYR A 1 80 ? -11.933 -5.606 14.012 1.00 83.06 80 TYR A C 1
ATOM 594 O O . TYR A 1 80 ? -12.269 -4.554 13.460 1.00 83.06 80 TYR A O 1
ATOM 602 N N . GLY A 1 81 ? -12.826 -6.485 14.479 1.00 77.44 81 GLY A N 1
ATOM 603 C CA . GLY A 1 81 ? -14.274 -6.285 14.449 1.00 77.44 81 GLY A CA 1
ATOM 604 C C . GLY A 1 81 ? -14.752 -5.139 15.344 1.00 77.44 81 GLY A C 1
ATOM 605 O O . GLY A 1 81 ? -15.695 -4.440 14.974 1.00 77.44 81 GLY A O 1
ATOM 606 N N . VAL A 1 82 ? -14.085 -4.924 16.482 1.00 77.00 82 VAL A N 1
ATOM 607 C CA . VAL A 1 82 ? -14.382 -3.843 17.442 1.00 77.00 82 VAL A CA 1
ATOM 608 C C . VAL A 1 82 ? -13.722 -2.515 17.046 1.00 77.00 82 VAL A C 1
ATOM 610 O O . VAL A 1 82 ? -14.199 -1.443 17.419 1.00 77.00 82 VAL A O 1
ATOM 613 N N . SER A 1 83 ? -12.642 -2.566 16.268 1.00 74.25 83 SER A N 1
ATOM 614 C CA . SER A 1 83 ? -11.938 -1.381 15.785 1.00 74.25 83 SER A CA 1
ATOM 615 C C . SER A 1 83 ? -12.815 -0.474 14.906 1.00 74.25 83 SER A C 1
ATOM 617 O O . SER A 1 83 ? -13.636 -0.925 14.102 1.00 74.25 83 SER A O 1
ATOM 619 N N . ARG A 1 84 ? -12.601 0.843 15.035 1.00 78.69 84 ARG A N 1
ATOM 620 C CA . ARG A 1 84 ? -13.313 1.878 14.274 1.00 78.69 84 ARG A CA 1
ATOM 621 C C . ARG A 1 84 ? -13.060 1.729 12.778 1.00 78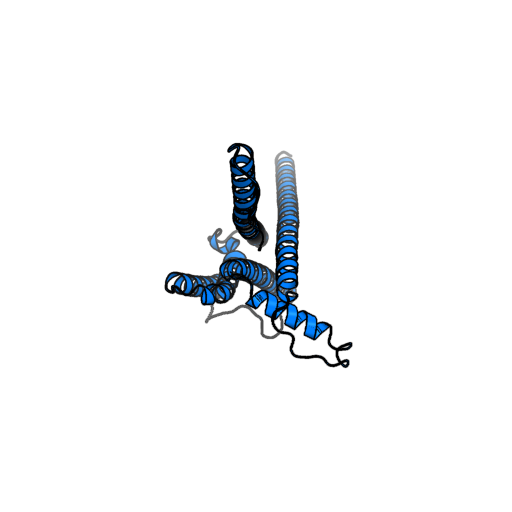.69 84 ARG A C 1
ATOM 623 O O . ARG A 1 84 ? -11.925 1.533 12.340 1.00 78.69 84 ARG A O 1
ATOM 630 N N . THR A 1 85 ? -14.104 1.937 11.977 1.00 78.19 85 THR A N 1
ATOM 631 C CA . THR A 1 85 ? -14.008 1.642 10.549 1.00 78.19 85 THR A CA 1
ATOM 632 C C . THR A 1 85 ? -12.988 2.498 9.809 1.00 78.19 85 THR A C 1
ATOM 634 O O . THR A 1 85 ? -12.236 1.961 9.011 1.00 78.19 85 THR A O 1
ATOM 637 N N . ARG A 1 86 ? -12.887 3.795 10.123 1.00 77.94 86 ARG A N 1
ATOM 638 C CA . ARG A 1 86 ? -11.940 4.706 9.453 1.00 77.94 86 ARG A CA 1
ATOM 639 C C . ARG A 1 86 ? -10.468 4.362 9.710 1.00 77.94 86 ARG A C 1
ATOM 641 O O . ARG A 1 86 ? -9.652 4.495 8.806 1.00 77.94 86 ARG A O 1
ATOM 648 N N . GLU A 1 87 ? -10.136 3.910 10.921 1.00 78.94 87 GLU A N 1
ATOM 649 C CA . GLU A 1 87 ? -8.777 3.455 11.262 1.00 78.94 87 GLU A CA 1
ATOM 650 C C . GLU A 1 87 ? -8.444 2.171 10.498 1.00 78.94 87 GLU A C 1
ATOM 652 O O . GLU A 1 87 ? -7.404 2.096 9.847 1.00 78.94 87 GLU A O 1
ATOM 657 N N . ASN A 1 88 ? -9.393 1.229 10.459 1.00 84.38 88 ASN A N 1
ATOM 658 C CA . ASN A 1 88 ? -9.266 0.020 9.649 1.00 84.38 88 ASN A CA 1
ATOM 659 C C . ASN A 1 88 ? -9.127 0.339 8.153 1.00 84.38 88 ASN A C 1
ATOM 661 O O . ASN A 1 88 ? -8.350 -0.325 7.481 1.00 84.38 88 ASN A O 1
ATOM 665 N N . SER A 1 89 ? -9.839 1.337 7.619 1.00 88.94 89 SER A N 1
ATOM 666 C CA . SER A 1 89 ? -9.726 1.730 6.209 1.00 88.94 89 SER A CA 1
ATOM 667 C C . SER A 1 89 ? -8.321 2.217 5.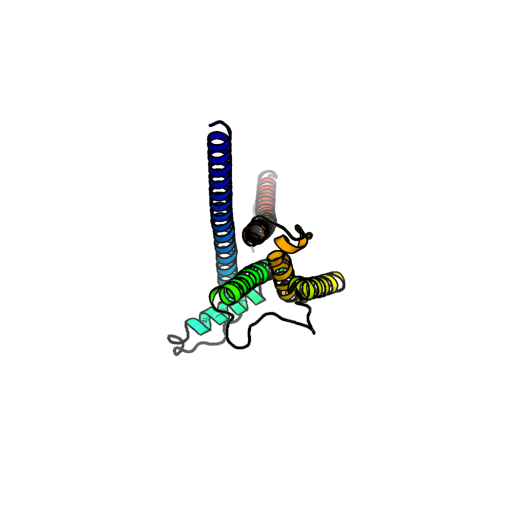863 1.00 88.94 89 SER A C 1
ATOM 669 O O . SER A 1 89 ? -7.732 1.741 4.900 1.00 88.94 89 SER A O 1
ATOM 671 N N . LEU A 1 90 ? -7.751 3.130 6.653 1.00 88.12 90 LEU A N 1
ATOM 672 C CA . LEU A 1 90 ? -6.404 3.649 6.390 1.00 88.12 90 LEU A CA 1
ATOM 673 C C . LEU A 1 90 ? -5.340 2.561 6.519 1.00 88.12 90 LEU A C 1
ATOM 675 O O . LEU A 1 90 ? -4.460 2.463 5.665 1.00 88.12 90 LEU A O 1
ATOM 679 N N . PHE A 1 91 ? -5.452 1.718 7.548 1.00 89.38 91 PHE A N 1
ATOM 680 C CA . PHE A 1 91 ? -4.557 0.584 7.723 1.00 89.38 91 PHE A CA 1
ATOM 681 C C . PHE A 1 91 ? -4.664 -0.410 6.561 1.00 89.38 91 PHE A C 1
ATOM 683 O O . PHE A 1 91 ? -3.651 -0.768 5.968 1.00 89.38 91 PHE A O 1
ATOM 690 N N . ASN A 1 92 ? -5.880 -0.807 6.179 1.00 93.44 92 ASN A N 1
ATOM 691 C CA . ASN A 1 92 ? -6.112 -1.727 5.067 1.00 93.44 92 ASN A CA 1
ATOM 692 C C . ASN A 1 92 ? -5.590 -1.168 3.740 1.00 93.44 92 ASN A C 1
ATOM 694 O O . ASN A 1 92 ? -5.034 -1.915 2.936 1.00 93.44 92 ASN A O 1
ATOM 698 N N . MET A 1 93 ? -5.745 0.137 3.512 1.00 94.19 93 MET A N 1
ATOM 699 C CA . MET A 1 93 ? -5.221 0.812 2.329 1.00 94.19 93 MET A CA 1
ATOM 700 C C . MET A 1 93 ? -3.690 0.792 2.314 1.00 94.19 93 MET A C 1
ATOM 702 O O . MET A 1 93 ? -3.107 0.365 1.324 1.00 94.19 93 MET A O 1
ATOM 706 N N . LEU A 1 94 ? -3.031 1.180 3.413 1.00 94.00 94 LEU A N 1
ATOM 707 C CA . LEU A 1 94 ? -1.570 1.117 3.534 1.00 94.00 94 LEU A CA 1
ATOM 708 C C . LEU A 1 94 ? -1.056 -0.320 3.370 1.00 94.00 94 LEU A C 1
ATOM 710 O O . LEU A 1 94 ? -0.040 -0.543 2.709 1.00 94.00 94 LEU A O 1
ATOM 714 N N . ALA A 1 95 ? -1.760 -1.291 3.954 1.00 94.12 95 ALA A N 1
ATOM 715 C CA . ALA A 1 95 ? -1.356 -2.684 3.924 1.00 94.12 95 ALA A CA 1
ATOM 716 C C . ALA A 1 95 ? -1.486 -3.297 2.536 1.00 94.12 95 ALA A C 1
ATOM 718 O O . ALA A 1 95 ? -0.524 -3.869 2.026 1.00 94.12 95 ALA A O 1
ATOM 719 N N . SER A 1 96 ? -2.643 -3.123 1.902 1.00 96.25 96 SER A N 1
ATOM 720 C CA . SER A 1 96 ? -2.860 -3.573 0.529 1.00 96.25 96 SER A CA 1
ATOM 721 C C . SER A 1 96 ? -1.920 -2.887 -0.454 1.00 96.25 96 SER A C 1
ATOM 723 O O . SER A 1 96 ? -1.340 -3.578 -1.282 1.00 96.25 96 SER A O 1
ATOM 725 N N . PHE A 1 97 ? -1.695 -1.576 -0.316 1.00 95.69 97 PHE A N 1
ATOM 726 C CA . PHE A 1 97 ? -0.732 -0.837 -1.128 1.00 95.69 97 PHE A CA 1
ATOM 727 C C . PHE A 1 97 ? 0.680 -1.420 -1.000 1.00 95.69 97 PHE A C 1
ATOM 729 O O . PHE A 1 97 ? 1.287 -1.812 -1.993 1.00 95.69 97 PHE A O 1
ATOM 736 N N . THR A 1 98 ? 1.195 -1.517 0.231 1.00 94.69 98 THR A N 1
ATOM 737 C CA . THR A 1 98 ? 2.575 -1.957 0.494 1.00 94.69 98 THR A CA 1
ATOM 738 C C . THR A 1 98 ? 2.806 -3.381 -0.005 1.00 94.69 98 THR A C 1
ATOM 740 O O . THR A 1 98 ? 3.813 -3.660 -0.657 1.00 94.69 98 THR A O 1
ATOM 743 N N . VAL A 1 99 ? 1.858 -4.282 0.271 1.00 95.69 99 VAL A N 1
ATOM 744 C CA . VAL A 1 99 ? 1.939 -5.684 -0.150 1.00 95.69 99 VAL A CA 1
ATOM 745 C C . VAL A 1 99 ? 1.823 -5.806 -1.667 1.00 95.69 99 VAL A C 1
ATOM 747 O O . VAL A 1 99 ? 2.647 -6.482 -2.276 1.00 95.69 99 VAL A O 1
ATOM 750 N N . ALA A 1 100 ? 0.851 -5.138 -2.295 1.00 95.06 100 ALA A N 1
ATOM 751 C CA . ALA A 1 100 ? 0.668 -5.197 -3.743 1.00 95.06 100 ALA A CA 1
ATOM 752 C C . ALA A 1 100 ? 1.869 -4.615 -4.494 1.00 95.06 100 ALA A C 1
ATOM 754 O O . ALA A 1 100 ? 2.316 -5.220 -5.465 1.00 95.06 100 ALA A O 1
ATOM 755 N N . PHE A 1 101 ? 2.434 -3.500 -4.023 1.00 91.94 101 PHE A N 1
ATOM 756 C CA . PHE A 1 101 ? 3.645 -2.918 -4.599 1.00 91.94 101 PHE A CA 1
ATOM 757 C C . PHE A 1 101 ? 4.825 -3.894 -4.503 1.00 91.94 101 PHE A C 1
ATOM 759 O O . PHE A 1 101 ? 5.466 -4.194 -5.507 1.00 91.94 101 PHE A O 1
ATOM 766 N N . GLY A 1 102 ? 5.070 -4.463 -3.316 1.00 91.00 102 GLY A N 1
ATOM 767 C CA . GLY A 1 102 ? 6.140 -5.443 -3.114 1.00 91.00 102 GLY A CA 1
ATOM 768 C C . GLY A 1 102 ? 5.982 -6.696 -3.982 1.00 91.00 102 GLY A C 1
ATOM 769 O O . GLY A 1 102 ? 6.953 -7.147 -4.586 1.00 91.00 102 GLY A O 1
ATOM 770 N N . ILE A 1 103 ? 4.760 -7.230 -4.094 1.00 91.38 103 ILE A N 1
ATOM 771 C CA . ILE A 1 103 ? 4.451 -8.387 -4.950 1.00 91.38 103 ILE A CA 1
ATOM 772 C C . ILE A 1 103 ? 4.666 -8.046 -6.422 1.00 91.38 103 ILE A C 1
ATOM 774 O O . ILE A 1 103 ? 5.350 -8.790 -7.118 1.00 91.38 103 ILE A O 1
ATOM 778 N N . THR A 1 104 ? 4.113 -6.928 -6.893 1.00 88.31 104 THR A N 1
ATOM 779 C CA . THR A 1 104 ? 4.252 -6.493 -8.292 1.00 88.31 104 THR A CA 1
ATOM 780 C C . THR A 1 104 ? 5.726 -6.335 -8.636 1.00 88.31 104 THR A C 1
ATOM 782 O O . THR A 1 104 ? 6.181 -6.857 -9.651 1.00 88.31 104 THR A O 1
ATOM 785 N N . ARG A 1 105 ? 6.510 -5.749 -7.725 1.00 86.25 105 ARG A N 1
ATOM 786 C CA . ARG A 1 105 ? 7.947 -5.582 -7.906 1.00 86.25 105 ARG A CA 1
ATOM 787 C C . ARG A 1 105 ? 8.723 -6.892 -7.928 1.00 86.25 105 ARG A C 1
ATOM 789 O O . ARG A 1 105 ? 9.642 -7.050 -8.728 1.00 86.25 105 ARG A O 1
ATOM 796 N N . ALA A 1 106 ? 8.362 -7.831 -7.059 1.00 86.31 106 ALA A N 1
ATOM 797 C CA . ALA A 1 106 ? 8.946 -9.164 -7.071 1.00 86.31 106 ALA A CA 1
ATOM 798 C C . ALA A 1 106 ? 8.641 -9.876 -8.397 1.00 86.31 106 ALA A C 1
ATOM 800 O O . ALA A 1 106 ? 9.545 -10.444 -9.003 1.00 86.31 106 ALA A O 1
ATOM 801 N N . ILE A 1 107 ? 7.400 -9.779 -8.883 1.00 84.50 107 ILE A N 1
ATOM 802 C CA . ILE A 1 107 ? 6.974 -10.365 -10.157 1.00 84.50 107 ILE A CA 1
ATOM 803 C C . ILE A 1 107 ? 7.733 -9.740 -11.330 1.00 84.50 107 ILE A C 1
ATOM 805 O O . ILE A 1 107 ? 8.306 -10.482 -12.122 1.00 84.50 107 ILE A O 1
ATOM 809 N N . THR A 1 108 ? 7.787 -8.409 -11.444 1.00 81.12 108 THR A N 1
ATOM 810 C CA . THR A 1 108 ? 8.484 -7.731 -12.553 1.00 81.12 108 THR A CA 1
ATOM 811 C C . THR A 1 108 ? 9.980 -8.030 -12.542 1.00 81.12 108 THR A C 1
ATOM 813 O O . THR A 1 108 ? 10.562 -8.317 -13.590 1.00 81.12 108 THR A O 1
ATOM 816 N N . TRP A 1 109 ? 10.600 -8.065 -11.359 1.00 81.62 109 TRP A N 1
ATOM 817 C CA . TRP A 1 109 ? 11.985 -8.501 -11.204 1.00 81.62 109 TRP A CA 1
ATOM 818 C C . TRP A 1 109 ? 12.183 -9.961 -11.638 1.00 81.62 109 TRP A C 1
ATOM 820 O O . TRP A 1 109 ? 13.108 -10.249 -12.396 1.00 81.62 109 TRP A O 1
ATOM 830 N N . THR A 1 110 ? 11.306 -10.887 -11.232 1.00 82.00 110 THR A N 1
ATOM 831 C CA . THR A 1 110 ? 11.425 -12.296 -11.640 1.00 82.00 110 THR A CA 1
ATOM 832 C C . THR A 1 110 ? 11.163 -12.500 -13.130 1.00 82.00 110 THR A C 1
ATOM 834 O O . THR A 1 110 ? 11.855 -13.299 -13.754 1.00 82.00 110 THR A O 1
ATOM 837 N N . ILE A 1 111 ? 10.219 -11.772 -13.730 1.00 80.12 111 ILE A N 1
ATOM 838 C CA . ILE A 1 111 ? 9.998 -11.800 -15.182 1.00 80.12 111 ILE A CA 1
ATOM 839 C C . ILE A 1 111 ? 11.263 -11.351 -15.915 1.00 80.12 111 ILE A C 1
ATOM 841 O O . ILE A 1 111 ? 11.698 -12.028 -16.843 1.00 80.12 111 ILE A O 1
ATOM 845 N N . ARG A 1 112 ? 11.889 -10.262 -15.460 1.00 77.88 112 ARG A N 1
ATOM 846 C CA . ARG A 1 112 ? 13.111 -9.726 -16.064 1.00 77.88 112 ARG A CA 1
ATOM 847 C C . ARG A 1 112 ? 14.314 -10.663 -15.925 1.00 77.88 112 ARG A C 1
ATOM 849 O O . ARG A 1 112 ? 15.049 -10.829 -16.890 1.00 77.88 112 ARG A O 1
ATOM 856 N N . GLU A 1 113 ? 14.521 -11.244 -14.746 1.00 80.81 113 GLU A N 1
ATOM 857 C CA . GLU A 1 113 ? 15.726 -12.031 -14.442 1.00 80.81 113 GLU A CA 1
ATOM 858 C C . GLU A 1 113 ? 15.594 -13.511 -14.844 1.00 80.81 113 GLU A C 1
ATOM 860 O O . GLU A 1 113 ? 16.558 -14.132 -15.276 1.00 80.81 113 GLU A O 1
ATOM 865 N N . HIS A 1 114 ? 14.391 -14.084 -14.732 1.00 81.62 114 HIS A N 1
ATOM 866 C CA . HIS A 1 114 ? 14.148 -15.522 -14.907 1.00 81.62 114 HIS A CA 1
ATOM 867 C C . HIS A 1 114 ? 13.172 -15.845 -16.053 1.00 81.62 114 HIS A C 1
ATOM 869 O O . HIS A 1 114 ? 12.858 -17.012 -16.281 1.00 81.62 114 HIS A O 1
ATOM 875 N N . GLY A 1 115 ? 12.661 -14.841 -16.775 1.00 75.25 115 GLY A N 1
ATOM 876 C CA . GLY A 1 115 ? 11.703 -15.033 -17.873 1.00 75.25 115 GLY A CA 1
ATOM 877 C C . GLY A 1 115 ? 10.259 -15.324 -17.431 1.00 75.25 115 GLY A C 1
ATOM 878 O O . GLY A 1 115 ? 9.416 -15.648 -18.271 1.00 75.25 115 GLY A O 1
ATOM 879 N N . GLY A 1 116 ? 9.963 -15.209 -16.130 1.00 75.00 116 GLY A N 1
ATOM 880 C CA . GLY A 1 116 ? 8.624 -15.337 -15.538 1.00 75.00 116 GLY A CA 1
ATOM 881 C C . GLY A 1 116 ? 8.479 -16.492 -14.543 1.00 75.00 116 GLY A C 1
ATOM 882 O O . GLY A 1 116 ? 9.419 -17.242 -14.293 1.00 75.00 116 GLY A O 1
ATOM 883 N N . ILE A 1 117 ? 7.281 -16.638 -13.962 1.00 73.62 117 ILE A N 1
ATOM 884 C CA . ILE A 1 117 ? 6.948 -17.722 -13.017 1.00 73.62 117 ILE A CA 1
ATOM 885 C C . ILE A 1 117 ? 5.705 -18.461 -13.523 1.00 73.62 117 ILE A C 1
ATOM 887 O O . ILE A 1 117 ? 4.574 -18.014 -13.326 1.00 73.62 117 ILE A O 1
ATOM 891 N N . GLY A 1 118 ? 5.895 -19.610 -14.176 1.00 71.25 118 GLY A N 1
ATOM 892 C CA . GLY A 1 118 ? 4.784 -20.422 -14.686 1.00 71.25 118 GLY A CA 1
ATOM 893 C C . GLY A 1 118 ? 3.861 -19.629 -15.637 1.00 71.25 118 GLY A C 1
ATOM 894 O O . GLY A 1 118 ? 4.345 -19.145 -16.664 1.00 71.25 118 GLY A O 1
ATOM 895 N N . PRO A 1 119 ? 2.548 -19.491 -15.346 1.00 71.50 119 PRO A N 1
ATOM 896 C CA . PRO A 1 119 ? 1.615 -18.724 -16.179 1.00 71.50 119 PRO A CA 1
ATOM 897 C C . PRO A 1 119 ? 1.742 -17.198 -16.014 1.00 71.50 119 PRO A C 1
ATOM 899 O O . PRO A 1 119 ? 1.119 -16.461 -16.774 1.00 71.50 119 PRO A O 1
ATOM 902 N N . ILE A 1 120 ? 2.518 -16.710 -15.039 1.00 72.88 120 ILE A N 1
ATOM 903 C CA . ILE A 1 120 ? 2.702 -15.277 -14.785 1.00 72.88 120 ILE A CA 1
ATOM 904 C C . ILE A 1 120 ? 3.732 -14.731 -15.775 1.00 72.88 120 ILE A C 1
ATOM 906 O O . ILE A 1 120 ? 4.935 -14.977 -15.644 1.00 72.88 120 ILE A O 1
ATOM 910 N N . LYS A 1 121 ? 3.228 -14.013 -16.778 1.00 69.75 121 LYS A N 1
ATOM 911 C CA . LYS A 1 121 ? 3.975 -13.349 -17.852 1.00 69.75 121 LYS A CA 1
ATOM 912 C C . LYS A 1 121 ? 3.286 -12.029 -18.199 1.00 69.75 121 LYS A C 1
ATOM 914 O O . LYS A 1 121 ? 2.191 -11.758 -17.706 1.00 69.75 121 LYS A O 1
ATOM 919 N N . ASP A 1 122 ? 3.906 -11.243 -19.071 1.00 71.75 122 ASP A N 1
ATOM 920 C CA . ASP A 1 122 ? 3.318 -9.999 -19.563 1.00 71.75 122 ASP A CA 1
ATOM 921 C C . ASP A 1 122 ? 1.936 -10.226 -20.181 1.00 71.75 122 ASP A C 1
ATOM 923 O O . ASP A 1 122 ? 1.735 -11.123 -21.007 1.00 71.75 122 ASP A O 1
ATOM 927 N N . VAL A 1 123 ? 0.987 -9.367 -19.809 1.00 71.25 123 VAL A N 1
ATOM 928 C CA . VAL A 1 123 ? -0.352 -9.362 -20.394 1.00 71.25 123 VAL A CA 1
ATOM 929 C C . VAL A 1 123 ? -0.295 -8.631 -21.730 1.00 71.25 123 VAL A C 1
ATOM 931 O O . VAL A 1 123 ? -0.004 -7.435 -21.788 1.00 71.25 123 VAL A O 1
ATOM 934 N N . LYS A 1 124 ? -0.600 -9.347 -22.815 1.00 73.12 124 LYS A N 1
ATOM 935 C CA . LYS A 1 124 ? -0.688 -8.786 -24.167 1.00 73.12 124 LYS A CA 1
ATOM 936 C C . LYS A 1 124 ? -2.082 -9.000 -24.745 1.00 73.12 124 LYS A C 1
ATOM 938 O O . LYS A 1 124 ? -2.657 -10.076 -24.593 1.00 73.12 124 LYS A O 1
ATOM 943 N N . VAL A 1 125 ? -2.607 -7.988 -25.429 1.00 71.00 125 VAL A N 1
ATOM 944 C CA . VAL A 1 125 ? -3.827 -8.086 -26.242 1.00 71.00 125 VAL A CA 1
ATOM 945 C C . VAL A 1 125 ? -3.454 -7.758 -27.684 1.00 71.00 125 VAL A C 1
ATOM 947 O O . VAL A 1 125 ? -3.103 -6.621 -28.004 1.00 71.00 125 VAL A O 1
ATOM 950 N N . GLY A 1 126 ? -3.480 -8.779 -28.547 1.00 75.50 126 GLY A N 1
ATOM 951 C CA . GLY A 1 126 ? -2.821 -8.713 -29.854 1.00 75.50 126 GLY A CA 1
ATOM 952 C C . GLY A 1 126 ? -1.317 -8.488 -29.674 1.00 75.50 126 GLY A C 1
ATOM 953 O O . GLY A 1 126 ? -0.687 -9.174 -28.871 1.00 75.50 126 GLY A O 1
ATOM 954 N N . ASP A 1 127 ? -0.774 -7.477 -30.351 1.00 71.81 127 ASP A N 1
ATOM 955 C CA . ASP A 1 127 ? 0.641 -7.091 -30.243 1.00 71.81 127 ASP A CA 1
ATOM 956 C C . ASP A 1 127 ? 0.917 -6.034 -29.156 1.00 71.81 127 ASP A C 1
ATOM 958 O O . ASP A 1 127 ? 2.064 -5.639 -28.951 1.00 71.81 127 ASP A O 1
ATOM 962 N N . ARG A 1 128 ? -0.113 -5.543 -28.448 1.00 71.12 128 ARG A N 1
ATOM 963 C CA . ARG A 1 128 ? 0.039 -4.466 -27.453 1.00 71.12 128 ARG A CA 1
ATOM 964 C C . ARG A 1 128 ? 0.156 -5.025 -26.041 1.00 71.12 128 ARG A C 1
ATOM 966 O O . ARG A 1 128 ? -0.711 -5.775 -25.591 1.00 71.12 128 ARG A O 1
ATOM 973 N N . HIS A 1 129 ? 1.198 -4.608 -25.328 1.00 77.56 129 HIS A N 1
ATOM 974 C CA . HIS A 1 129 ? 1.330 -4.848 -23.895 1.00 77.56 129 HIS A CA 1
ATOM 975 C C . HIS A 1 129 ? 0.345 -3.962 -23.134 1.00 77.56 129 HIS A C 1
ATOM 977 O O . HIS A 1 129 ? 0.294 -2.751 -23.346 1.00 77.56 129 HIS A O 1
ATOM 983 N N . ILE A 1 130 ? -0.451 -4.572 -22.258 1.00 76.12 130 ILE A N 1
ATOM 984 C CA . ILE A 1 130 ? -1.298 -3.818 -21.341 1.00 76.12 130 ILE A CA 1
ATOM 985 C C . ILE A 1 130 ? -0.497 -3.574 -20.075 1.00 76.12 130 ILE A C 1
ATOM 987 O O . ILE A 1 130 ? -0.220 -4.490 -19.303 1.00 76.12 130 ILE A O 1
ATOM 991 N N . HIS A 1 131 ? -0.169 -2.309 -19.878 1.00 83.75 131 HIS A N 1
ATOM 992 C CA . HIS A 1 131 ? 0.409 -1.804 -18.654 1.00 83.75 131 HIS A CA 1
ATOM 993 C C . HIS A 1 131 ? -0.556 -1.994 -17.481 1.00 83.75 131 HIS A C 1
ATOM 995 O O . HIS A 1 131 ? -1.751 -1.696 -17.578 1.00 83.75 131 HIS A O 1
ATOM 1001 N N . HIS A 1 132 ? -0.046 -2.489 -16.359 1.00 87.31 132 HIS A N 1
ATOM 1002 C CA . HIS A 1 132 ? -0.855 -2.817 -15.191 1.00 87.31 132 HIS A CA 1
ATOM 1003 C C . HIS A 1 132 ? -1.348 -1.566 -14.446 1.00 87.31 132 HIS A C 1
ATOM 1005 O O . HIS A 1 132 ? -2.294 -1.664 -13.657 1.00 87.31 132 HIS A O 1
ATOM 1011 N N . PHE A 1 133 ? -0.821 -0.376 -14.772 1.00 87.69 133 PHE A N 1
ATOM 1012 C CA . PHE A 1 133 ? -1.369 0.892 -14.282 1.00 87.69 133 PHE A CA 1
ATOM 1013 C C . PHE A 1 133 ? -2.829 1.101 -14.712 1.00 87.69 133 PHE A C 1
ATOM 1015 O O . PHE A 1 133 ? -3.604 1.675 -13.953 1.00 87.69 133 PHE A O 1
ATOM 1022 N N . LEU A 1 134 ? -3.238 0.641 -15.904 1.00 89.25 134 LEU A N 1
ATOM 1023 C CA . LEU A 1 134 ? -4.595 0.866 -16.416 1.00 89.25 134 LEU A CA 1
ATOM 1024 C C . LEU A 1 134 ? -5.663 0.089 -15.621 1.00 89.25 134 LEU A C 1
ATOM 1026 O O . LEU A 1 134 ? -6.577 0.727 -15.088 1.00 89.25 134 LEU A O 1
ATOM 1030 N N . PRO A 1 135 ? -5.582 -1.252 -15.476 1.00 90.62 135 PRO A N 1
ATOM 1031 C CA . PRO A 1 135 ? -6.502 -1.979 -14.606 1.00 90.62 135 PRO A CA 1
ATOM 1032 C C . PRO A 1 135 ? -6.379 -1.533 -13.141 1.00 90.62 135 PRO A C 1
ATOM 1034 O O . PRO A 1 135 ? -7.393 -1.482 -12.447 1.00 90.62 135 PRO A O 1
ATOM 1037 N N . GLY A 1 136 ? -5.182 -1.140 -12.683 1.00 93.75 136 GLY A N 1
ATOM 1038 C CA . GLY A 1 136 ? -4.979 -0.551 -11.357 1.00 93.75 136 GLY A CA 1
ATOM 1039 C C . GLY A 1 136 ? -5.759 0.750 -11.149 1.00 93.75 136 GLY A C 1
ATOM 1040 O O . GLY A 1 136 ? -6.479 0.894 -10.161 1.00 93.75 136 GLY A O 1
ATOM 1041 N N . GLY A 1 137 ? -5.694 1.668 -12.113 1.00 93.94 137 GLY A N 1
ATOM 1042 C CA . GLY A 1 137 ? -6.431 2.930 -12.097 1.00 93.94 137 GLY A CA 1
ATOM 1043 C C . GLY A 1 137 ? -7.943 2.720 -12.119 1.00 93.94 137 GLY A C 1
ATOM 1044 O O . GLY A 1 137 ? -8.658 3.356 -11.347 1.00 93.94 137 GLY A O 1
ATOM 1045 N N . ILE A 1 138 ? -8.434 1.775 -12.928 1.00 95.81 138 ILE A N 1
ATOM 1046 C CA . ILE A 1 138 ? -9.856 1.393 -12.947 1.00 95.81 138 ILE A CA 1
ATOM 1047 C C . ILE A 1 138 ? -10.286 0.839 -11.583 1.00 95.81 138 ILE A C 1
ATOM 1049 O O . ILE A 1 138 ? -11.336 1.224 -11.068 1.00 95.81 138 ILE A O 1
ATOM 1053 N N . LEU A 1 139 ? -9.472 -0.028 -10.974 1.00 96.88 139 LEU A N 1
ATOM 1054 C CA . LEU A 1 139 ? -9.750 -0.607 -9.660 1.00 96.88 139 LEU A CA 1
ATOM 1055 C C . LEU A 1 139 ? -9.806 0.469 -8.563 1.00 96.88 139 LEU A C 1
ATOM 1057 O O . LEU A 1 139 ? -10.746 0.484 -7.766 1.00 96.88 139 LEU A O 1
ATOM 1061 N N . ALA A 1 140 ? -8.838 1.391 -8.550 1.00 97.12 140 ALA A N 1
ATOM 1062 C CA . ALA A 1 140 ? -8.800 2.502 -7.603 1.00 97.12 140 ALA A CA 1
ATOM 1063 C C . ALA A 1 140 ? -9.987 3.456 -7.797 1.00 97.12 140 ALA A C 1
ATOM 1065 O O . ALA A 1 140 ? -10.641 3.835 -6.823 1.00 97.12 140 ALA A O 1
ATOM 1066 N N . LEU A 1 141 ? -10.313 3.798 -9.047 1.00 97.06 141 LEU A N 1
ATOM 1067 C CA . LEU A 1 141 ? -11.447 4.657 -9.377 1.00 97.06 141 LEU A CA 1
ATOM 1068 C C . LEU A 1 141 ? -12.775 4.024 -8.955 1.00 97.06 141 LEU A C 1
ATOM 1070 O O . LEU A 1 141 ? -13.602 4.701 -8.350 1.00 97.06 141 LEU A O 1
ATOM 1074 N N . ALA A 1 142 ? -12.978 2.734 -9.230 1.00 96.81 142 ALA A N 1
ATOM 1075 C CA . ALA A 1 142 ? -14.186 2.024 -8.825 1.00 96.81 142 ALA A CA 1
ATOM 1076 C C . ALA A 1 142 ? -14.317 1.975 -7.296 1.00 96.81 142 ALA A C 1
ATOM 1078 O O . ALA A 1 142 ? -15.366 2.320 -6.756 1.00 96.81 142 ALA A O 1
ATOM 1079 N N . ALA A 1 143 ? -13.246 1.611 -6.585 1.00 96.31 143 ALA A N 1
ATOM 1080 C CA . ALA A 1 143 ? -13.255 1.541 -5.128 1.00 96.31 143 ALA A CA 1
ATOM 1081 C C . ALA A 1 143 ? -13.525 2.910 -4.479 1.00 96.31 143 ALA A C 1
ATOM 1083 O O . ALA A 1 143 ? -14.398 3.025 -3.617 1.00 96.31 143 ALA A O 1
ATOM 1084 N N . GLY A 1 144 ? -12.819 3.954 -4.926 1.00 94.00 144 GLY A N 1
ATOM 1085 C CA . GLY A 1 144 ? -13.002 5.321 -4.437 1.00 94.00 144 GLY A CA 1
ATOM 1086 C C . GLY A 1 144 ? -14.370 5.897 -4.806 1.00 94.00 144 GLY A C 1
ATOM 1087 O O . GLY A 1 144 ? -15.029 6.506 -3.968 1.00 94.00 144 GLY A O 1
ATOM 1088 N N . GLY A 1 145 ? -14.840 5.649 -6.029 1.00 93.81 145 GLY A N 1
ATOM 1089 C CA . GLY A 1 145 ? -16.155 6.079 -6.498 1.00 93.81 145 GLY A CA 1
ATOM 1090 C C . GLY A 1 145 ? -17.296 5.463 -5.690 1.00 93.81 145 GLY A C 1
ATOM 1091 O O . GLY A 1 145 ? -18.216 6.176 -5.293 1.00 93.81 145 GLY A O 1
ATOM 1092 N N . VAL A 1 146 ? -17.217 4.166 -5.369 1.00 94.38 146 VAL A N 1
ATOM 1093 C CA . VAL A 1 146 ? -18.201 3.506 -4.493 1.00 94.38 146 VAL A CA 1
ATOM 1094 C C . VAL A 1 146 ? -18.128 4.063 -3.069 1.00 94.38 146 VAL A C 1
ATOM 1096 O O . VAL A 1 146 ? -19.171 4.306 -2.463 1.00 94.38 146 VAL A O 1
ATOM 1099 N N . ALA A 1 147 ? -16.930 4.319 -2.537 1.00 91.75 147 ALA A N 1
ATOM 1100 C CA . ALA A 1 147 ? -16.775 4.901 -1.202 1.00 91.75 147 ALA A CA 1
ATOM 1101 C C . ALA A 1 147 ? -17.391 6.311 -1.119 1.00 91.75 147 ALA A C 1
ATOM 1103 O O . ALA A 1 147 ? -18.083 6.627 -0.162 1.00 91.75 147 ALA A O 1
ATOM 1104 N N . ILE A 1 148 ? -17.210 7.142 -2.151 1.00 91.00 148 ILE A N 1
ATOM 1105 C CA . ILE A 1 148 ? -17.806 8.488 -2.227 1.00 91.00 148 ILE A CA 1
ATOM 1106 C C . ILE A 1 148 ? -19.327 8.415 -2.429 1.00 91.00 148 ILE A C 1
ATOM 1108 O O . ILE A 1 148 ? -20.078 9.185 -1.831 1.00 91.00 148 ILE A O 1
ATOM 1112 N N . GLY A 1 149 ? -19.790 7.503 -3.287 1.00 89.69 149 GLY A N 1
ATOM 1113 C CA . GLY A 1 149 ? -21.201 7.367 -3.647 1.00 89.69 149 GLY A CA 1
ATOM 1114 C C . GLY A 1 149 ? -22.069 6.708 -2.573 1.00 89.69 149 GLY A C 1
ATOM 1115 O O . GLY A 1 149 ? -23.296 6.791 -2.645 1.00 89.69 149 GLY A O 1
ATOM 1116 N N . THR A 1 150 ? -21.469 6.063 -1.569 1.00 87.00 150 THR A N 1
ATOM 1117 C CA . THR A 1 150 ? -22.194 5.368 -0.499 1.00 87.00 150 THR A CA 1
ATOM 1118 C C . THR A 1 150 ? -21.972 6.055 0.851 1.00 87.00 150 THR A C 1
ATOM 1120 O O . THR A 1 150 ? -20.878 6.483 1.182 1.00 87.00 150 THR A O 1
ATOM 1123 N N . LYS A 1 151 ? -23.015 6.161 1.689 1.00 74.81 151 LYS A N 1
ATOM 1124 C CA . LYS A 1 151 ? -22.901 6.710 3.063 1.00 74.81 151 LYS A CA 1
ATOM 1125 C C . LYS A 1 151 ? -22.470 5.654 4.098 1.00 74.81 151 LYS A C 1
ATOM 1127 O O . LYS A 1 151 ? -22.725 5.802 5.292 1.00 74.81 151 LYS A O 1
ATOM 1132 N N . GLY A 1 152 ? -21.918 4.531 3.646 1.00 72.56 152 GLY A N 1
ATOM 1133 C CA . GLY A 1 152 ? -21.767 3.328 4.453 1.00 72.56 152 GLY A CA 1
ATOM 1134 C C . GLY A 1 152 ? -20.389 3.203 5.083 1.00 72.56 152 GLY A C 1
ATOM 1135 O O . GLY A 1 152 ? -19.566 2.475 4.540 1.00 72.56 152 GLY A O 1
ATOM 1136 N N . GLU A 1 153 ? -20.180 3.767 6.282 1.00 72.31 153 GLU A N 1
ATOM 1137 C CA . GLU A 1 153 ? -18.868 3.700 6.953 1.00 72.31 153 GLU A CA 1
ATOM 1138 C C . GLU A 1 153 ? -18.331 2.264 7.042 1.00 72.31 153 GLU A C 1
ATOM 1140 O O . GLU A 1 153 ? -17.139 2.057 6.892 1.00 72.31 153 GLU A O 1
ATOM 1145 N N . LYS A 1 154 ? -19.196 1.252 7.233 1.00 80.69 154 LYS A N 1
ATOM 1146 C CA . LYS A 1 154 ? -18.813 -0.173 7.318 1.00 80.69 154 LYS A CA 1
ATOM 1147 C C . LYS A 1 154 ? -18.180 -0.735 6.039 1.00 80.69 154 LYS A C 1
ATOM 1149 O O . LYS A 1 154 ? -17.397 -1.679 6.148 1.00 80.69 154 LYS A O 1
ATOM 1154 N N . LEU A 1 155 ? -18.546 -0.213 4.867 1.00 85.88 155 LEU A N 1
ATOM 1155 C CA . LEU A 1 155 ? -18.067 -0.692 3.569 1.00 85.88 155 LEU A CA 1
ATOM 1156 C C . LEU A 1 155 ? -16.679 -0.121 3.241 1.00 85.88 155 LEU A C 1
ATOM 1158 O O . LEU A 1 155 ? -15.862 -0.820 2.643 1.00 85.88 155 LEU A O 1
ATOM 1162 N N . ASP A 1 156 ? -16.377 1.087 3.720 1.00 87.00 156 ASP A N 1
ATOM 1163 C CA . ASP A 1 156 ? -15.130 1.809 3.435 1.00 87.00 156 ASP A CA 1
ATOM 1164 C C . ASP A 1 156 ? -13.876 1.003 3.783 1.00 87.00 156 ASP A C 1
ATOM 1166 O O . ASP A 1 156 ? -12.907 1.003 3.024 1.00 87.00 156 ASP A O 1
ATOM 1170 N N . LYS A 1 157 ? -13.891 0.254 4.897 1.00 87.81 157 LYS A N 1
ATOM 1171 C CA . LYS A 1 157 ? -12.736 -0.583 5.272 1.00 87.81 157 LYS A CA 1
ATOM 1172 C C . LYS A 1 157 ? -12.463 -1.691 4.265 1.00 87.81 157 LYS A C 1
ATOM 1174 O O . LYS A 1 157 ? -11.319 -2.108 4.125 1.00 87.81 157 LYS A O 1
ATOM 1179 N N . TYR A 1 158 ? -13.487 -2.177 3.571 1.00 90.88 158 TYR A N 1
ATOM 1180 C CA . TYR A 1 158 ? -13.320 -3.196 2.544 1.00 90.88 158 TYR A CA 1
ATOM 1181 C C . TYR A 1 158 ? -12.900 -2.576 1.216 1.00 90.88 158 TYR A C 1
ATOM 1183 O O . TYR A 1 158 ? -12.042 -3.142 0.552 1.00 90.88 158 TYR A O 1
ATOM 1191 N N . LEU A 1 159 ? -13.429 -1.397 0.870 1.00 94.31 159 LEU A N 1
ATOM 1192 C CA . LEU A 1 159 ? -13.045 -0.645 -0.334 1.00 94.31 159 LEU A CA 1
ATOM 1193 C C . LEU A 1 159 ? -11.604 -0.127 -0.278 1.00 94.31 159 LEU A C 1
ATOM 1195 O O . LEU A 1 159 ? -10.965 0.033 -1.314 1.00 94.31 159 LEU A O 1
ATOM 1199 N N . ALA A 1 160 ? -11.057 0.051 0.923 1.00 94.00 160 ALA A N 1
ATOM 1200 C CA . ALA A 1 160 ? -9.654 0.385 1.123 1.00 94.00 160 ALA A CA 1
ATOM 1201 C C . ALA A 1 160 ? -8.677 -0.637 0.512 1.00 94.00 160 ALA A C 1
ATOM 1203 O O . ALA A 1 160 ? -7.613 -0.236 0.047 1.00 94.00 160 ALA A O 1
ATOM 1204 N N . PHE A 1 161 ? -9.027 -1.932 0.476 1.00 96.06 161 PHE A N 1
ATOM 1205 C CA . PHE A 1 161 ? -8.183 -2.967 -0.134 1.00 96.06 161 PHE A CA 1
ATOM 1206 C C . PHE A 1 161 ? -8.027 -2.793 -1.653 1.00 96.06 161 PHE A C 1
ATOM 1208 O O . PHE A 1 161 ? -6.899 -2.598 -2.101 1.00 96.06 161 PHE A O 1
ATOM 1215 N N . PRO A 1 162 ? -9.101 -2.838 -2.473 1.00 97.00 162 PRO A N 1
ATOM 1216 C CA . PRO A 1 162 ? -8.972 -2.641 -3.913 1.00 97.00 162 PRO A CA 1
ATOM 1217 C C . PRO A 1 162 ? -8.439 -1.247 -4.250 1.00 97.00 162 PRO A C 1
ATOM 1219 O O . PRO A 1 162 ? -7.681 -1.116 -5.205 1.00 97.00 162 PRO A O 1
ATOM 1222 N N . PHE A 1 163 ? -8.749 -0.224 -3.444 1.00 97.00 163 PHE A N 1
ATOM 1223 C CA . PHE A 1 163 ? -8.159 1.099 -3.623 1.00 97.00 163 PHE A CA 1
ATOM 1224 C C . PHE A 1 163 ? -6.632 1.076 -3.464 1.00 97.00 163 PHE A C 1
ATOM 1226 O O . PHE A 1 163 ? -5.920 1.512 -4.366 1.00 97.00 163 PHE A O 1
ATOM 1233 N N . GLY A 1 164 ? -6.113 0.523 -2.361 1.00 96.62 164 GLY A N 1
ATOM 1234 C CA . GLY A 1 164 ? -4.670 0.439 -2.122 1.00 96.62 164 GLY A CA 1
ATOM 1235 C C . GLY A 1 164 ? -3.940 -0.421 -3.158 1.00 96.62 164 GLY A C 1
ATOM 1236 O O . GLY A 1 164 ? -2.890 -0.007 -3.647 1.00 96.62 164 GLY A O 1
ATOM 1237 N N . VAL A 1 165 ? -4.521 -1.559 -3.565 1.00 97.38 165 VAL A N 1
ATOM 1238 C CA . VAL A 1 165 ? -3.991 -2.379 -4.674 1.00 97.38 165 VAL A CA 1
ATOM 1239 C C . VAL A 1 165 ? -3.944 -1.575 -5.973 1.00 97.38 165 VAL A C 1
ATOM 1241 O O . VAL A 1 165 ? -2.913 -1.545 -6.637 1.00 97.38 165 VAL A O 1
ATOM 1244 N N . GLY A 1 166 ? -5.041 -0.906 -6.335 1.00 96.12 166 GLY A N 1
ATOM 1245 C CA . GLY A 1 166 ? -5.128 -0.143 -7.576 1.00 96.12 166 GLY A CA 1
ATOM 1246 C C . GLY A 1 166 ? -4.092 0.978 -7.646 1.00 96.12 166 GLY A C 1
ATOM 1247 O O . GLY A 1 166 ? -3.396 1.115 -8.649 1.00 96.12 166 GLY A O 1
ATOM 1248 N N . VAL A 1 167 ? -3.920 1.722 -6.549 1.00 95.44 167 VAL A N 1
ATOM 1249 C CA . VAL A 1 167 ? -2.900 2.777 -6.448 1.00 95.44 167 VAL A CA 1
ATOM 1250 C C . VAL A 1 167 ? -1.482 2.199 -6.506 1.00 95.44 167 VAL A C 1
ATOM 1252 O O . VAL A 1 167 ? -0.625 2.797 -7.149 1.00 95.44 167 VAL A O 1
ATOM 1255 N N . ALA A 1 168 ? -1.216 1.037 -5.900 1.00 94.25 168 ALA A N 1
ATOM 1256 C CA . ALA A 1 168 ? 0.098 0.389 -5.977 1.00 94.25 168 ALA A CA 1
ATOM 1257 C C . ALA A 1 168 ? 0.491 0.021 -7.411 1.00 94.25 168 ALA A C 1
ATOM 1259 O O . ALA A 1 168 ? 1.623 0.273 -7.814 1.00 94.25 168 ALA A O 1
ATOM 1260 N N . LEU A 1 169 ? -0.455 -0.515 -8.184 1.00 92.31 169 LEU A N 1
ATOM 1261 C CA . LEU A 1 169 ? -0.247 -0.853 -9.593 1.00 92.31 169 LEU A CA 1
ATOM 1262 C C . LEU A 1 169 ? -0.005 0.391 -10.460 1.00 92.31 169 LEU A C 1
ATOM 1264 O O . LEU A 1 169 ? 0.798 0.352 -11.383 1.00 92.31 169 LEU A O 1
ATOM 1268 N N . VAL A 1 170 ? -0.671 1.510 -10.161 1.00 90.75 170 VAL A N 1
ATOM 1269 C CA . VAL A 1 170 ? -0.398 2.786 -10.843 1.00 90.75 170 VAL A CA 1
ATOM 1270 C C . VAL A 1 170 ? 0.991 3.317 -10.482 1.00 90.75 170 VAL A C 1
ATOM 1272 O O . VAL A 1 170 ? 1.720 3.793 -11.352 1.00 90.75 170 VAL A O 1
ATOM 1275 N N . LEU A 1 171 ? 1.371 3.232 -9.202 1.00 89.88 171 LEU A N 1
ATOM 1276 C CA . LEU A 1 171 ? 2.644 3.776 -8.738 1.00 89.88 171 LEU A CA 1
ATOM 1277 C C . LEU A 1 171 ? 3.868 2.960 -9.174 1.00 89.88 171 LEU A C 1
ATOM 1279 O O . LEU A 1 171 ? 4.933 3.549 -9.358 1.00 89.88 171 LEU A O 1
ATOM 1283 N N . ASP A 1 172 ? 3.737 1.651 -9.409 1.00 86.75 172 ASP A N 1
ATOM 1284 C CA . ASP A 1 172 ? 4.847 0.840 -9.936 1.00 86.75 172 ASP A CA 1
ATOM 1285 C C . ASP A 1 172 ? 5.278 1.278 -11.347 1.00 86.75 172 ASP A C 1
ATOM 1287 O O . ASP A 1 172 ? 6.471 1.292 -11.658 1.00 86.75 172 ASP A O 1
ATOM 1291 N N . GLU A 1 173 ? 4.347 1.786 -12.157 1.00 83.56 173 GLU A N 1
ATOM 1292 C CA . GLU A 1 173 ? 4.630 2.300 -13.501 1.00 83.56 173 GLU A CA 1
ATOM 1293 C C . GLU A 1 173 ? 4.803 3.824 -13.573 1.00 83.56 173 GLU A C 1
ATOM 1295 O O . GLU A 1 173 ? 4.839 4.393 -14.662 1.00 83.56 173 GLU A O 1
ATOM 1300 N N . THR A 1 174 ? 4.929 4.529 -12.443 1.00 76.31 174 THR A N 1
ATOM 1301 C CA . THR A 1 174 ? 5.013 6.003 -12.481 1.00 76.31 174 THR A CA 1
ATOM 1302 C C . THR A 1 174 ? 6.207 6.519 -13.282 1.00 76.31 174 THR A C 1
ATOM 1304 O O . THR A 1 174 ?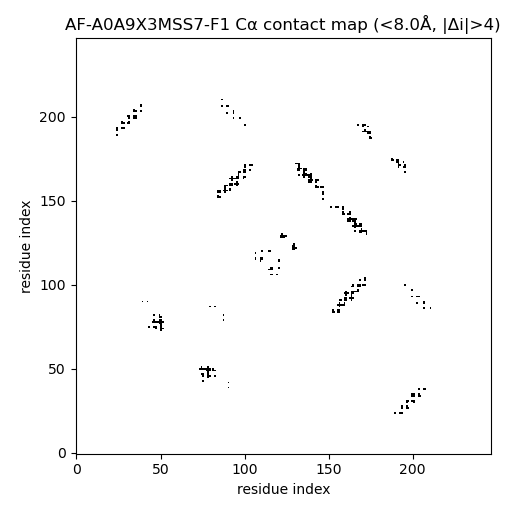 6.092 7.565 -13.914 1.00 76.31 174 THR A O 1
ATOM 1307 N N . ALA A 1 175 ? 7.320 5.784 -13.324 1.00 72.56 175 ALA A N 1
ATOM 1308 C CA . ALA A 1 175 ? 8.425 6.113 -14.220 1.00 72.56 175 ALA A CA 1
ATOM 1309 C C . ALA A 1 175 ? 7.982 6.177 -15.694 1.00 72.56 175 ALA A C 1
ATOM 1311 O O . ALA A 1 175 ? 8.256 7.164 -16.364 1.00 72.56 175 ALA A O 1
ATOM 1312 N N . LEU A 1 176 ? 7.201 5.198 -16.160 1.00 70.94 176 LEU A N 1
ATOM 1313 C CA . LEU A 1 176 ? 6.669 5.166 -17.527 1.00 70.94 176 LEU A CA 1
ATOM 1314 C C . LEU A 1 176 ? 5.623 6.263 -17.769 1.00 70.94 176 LEU A C 1
ATOM 1316 O O . LEU A 1 176 ? 5.565 6.833 -18.852 1.00 70.94 176 LEU A O 1
ATOM 1320 N N . LEU A 1 177 ? 4.801 6.587 -16.764 1.00 69.50 177 LEU A N 1
ATOM 1321 C CA . LEU A 1 177 ? 3.785 7.643 -16.874 1.00 69.50 177 LEU A CA 1
ATOM 1322 C C . LEU A 1 177 ? 4.381 9.058 -16.945 1.00 69.50 177 LEU A C 1
ATOM 1324 O O . LEU A 1 177 ? 3.739 9.958 -17.485 1.00 69.50 177 LEU A O 1
ATOM 1328 N N . LEU A 1 178 ? 5.570 9.271 -16.377 1.00 67.44 178 LEU A N 1
ATOM 1329 C CA . LEU A 1 178 ? 6.252 10.569 -16.379 1.00 67.44 178 LEU A CA 1
ATOM 1330 C C . LEU A 1 178 ? 7.233 10.731 -17.550 1.00 67.44 178 LEU A C 1
ATOM 1332 O O . LEU A 1 178 ? 7.530 11.863 -17.928 1.00 67.44 178 LEU A O 1
ATOM 1336 N N . GLU A 1 179 ? 7.718 9.631 -18.125 1.00 60.78 179 GLU A N 1
ATOM 1337 C CA . GLU A 1 179 ? 8.818 9.603 -19.094 1.00 60.78 179 GLU A CA 1
ATOM 1338 C C . GLU A 1 179 ? 8.333 8.958 -20.409 1.00 60.78 179 GLU A C 1
ATOM 1340 O O . GLU A 1 179 ? 8.676 7.833 -20.751 1.00 60.78 179 GLU A O 1
ATOM 1345 N N . LEU A 1 180 ? 7.431 9.658 -21.113 1.00 49.50 180 LEU A N 1
ATOM 1346 C CA . LEU A 1 180 ? 6.598 9.097 -22.192 1.00 49.50 180 LEU A CA 1
ATOM 1347 C C . LEU A 1 180 ? 7.191 9.186 -23.616 1.00 49.50 180 LEU A C 1
ATOM 1349 O O . LEU A 1 180 ? 6.475 8.902 -24.569 1.00 49.50 180 LEU A O 1
ATOM 1353 N N . ASP A 1 181 ? 8.459 9.562 -23.788 1.00 48.56 181 ASP A N 1
ATOM 1354 C CA . ASP A 1 181 ? 9.123 9.554 -25.100 1.00 48.56 181 ASP A CA 1
ATOM 1355 C C . ASP A 1 181 ? 10.496 8.886 -24.970 1.00 48.56 181 ASP A C 1
ATOM 1357 O O . ASP A 1 181 ? 11.502 9.519 -24.658 1.00 48.56 181 ASP A O 1
ATOM 1361 N N . ASP A 1 182 ? 10.459 7.562 -25.127 1.00 53.59 182 ASP A N 1
ATOM 1362 C CA . ASP A 1 182 ? 11.518 6.630 -25.526 1.00 53.59 182 ASP A CA 1
ATOM 1363 C C . ASP A 1 182 ? 12.887 7.292 -25.790 1.00 53.59 182 ASP A C 1
ATOM 1365 O O . ASP A 1 182 ? 12.960 8.126 -26.690 1.00 53.59 182 ASP A O 1
ATOM 1369 N N . VAL A 1 183 ? 13.955 6.841 -25.089 1.00 45.31 183 VAL A N 1
ATOM 1370 C CA . VAL A 1 183 ? 15.412 7.121 -25.275 1.00 45.31 183 VAL A CA 1
ATOM 1371 C C . VAL A 1 183 ? 16.072 8.018 -24.184 1.00 45.31 183 VAL A C 1
ATOM 1373 O O . VAL A 1 183 ? 16.149 9.233 -24.324 1.00 45.31 183 VAL A O 1
ATOM 1376 N N . TYR A 1 184 ? 16.729 7.452 -23.144 1.00 43.31 184 TYR A N 1
ATOM 1377 C CA . TYR A 1 184 ? 18.068 6.829 -23.314 1.00 43.31 184 TYR A CA 1
ATOM 1378 C C . TYR A 1 184 ? 18.993 6.614 -22.097 1.00 43.31 184 TYR A C 1
ATOM 1380 O O . TYR A 1 184 ? 20.120 6.182 -22.335 1.00 43.31 184 TYR A O 1
ATOM 1388 N N . TRP A 1 185 ? 18.655 6.858 -20.826 1.00 36.47 185 TRP A N 1
ATOM 1389 C CA . TRP A 1 185 ? 19.704 6.695 -19.788 1.00 36.47 185 TRP A CA 1
ATOM 1390 C C . TRP A 1 185 ? 19.218 6.037 -18.487 1.00 36.47 185 TRP A C 1
ATOM 1392 O O . TRP A 1 185 ? 19.195 6.649 -17.428 1.00 36.47 185 TRP A O 1
ATOM 1402 N N . THR A 1 186 ? 18.840 4.759 -18.614 1.00 51.41 186 THR A N 1
ATOM 1403 C CA . THR A 1 186 ? 18.813 3.675 -17.604 1.00 51.41 186 THR A CA 1
ATOM 1404 C C . THR A 1 186 ? 18.838 4.053 -16.111 1.00 51.41 186 THR A C 1
ATOM 1406 O O . THR A 1 186 ? 19.899 4.291 -15.542 1.00 51.41 186 THR A O 1
ATOM 1409 N N . GLU A 1 187 ? 17.674 3.970 -15.461 1.00 51.88 187 GLU A N 1
ATOM 1410 C CA . GLU A 1 187 ? 17.321 3.097 -14.315 1.00 51.88 187 GLU A CA 1
ATOM 1411 C C . GLU A 1 187 ? 15.841 3.380 -13.954 1.00 51.88 187 GLU A C 1
ATOM 1413 O O . GLU A 1 187 ? 15.499 3.766 -12.836 1.00 51.88 187 GLU A O 1
ATOM 1418 N N . GLU A 1 188 ? 14.926 3.196 -14.915 1.00 53.97 188 GLU A N 1
ATOM 1419 C CA . GLU A 1 188 ? 13.488 3.548 -14.802 1.00 53.97 188 GLU A CA 1
ATOM 1420 C C . GLU A 1 188 ? 12.756 2.805 -13.668 1.00 53.97 188 GLU A C 1
ATOM 1422 O O . GLU A 1 188 ? 11.672 3.178 -13.233 1.00 53.97 188 GLU A O 1
ATOM 1427 N N . GLY A 1 189 ? 13.388 1.796 -13.073 1.00 60.28 189 GLY A N 1
ATOM 1428 C CA . GLY A 1 189 ? 12.888 1.178 -11.858 1.00 60.28 189 GLY A CA 1
ATOM 1429 C C . GLY A 1 189 ? 13.018 2.046 -10.598 1.00 60.28 189 GLY A C 1
ATOM 1430 O O . GLY A 1 189 ? 12.225 1.858 -9.675 1.00 60.28 189 GLY A O 1
ATOM 1431 N N . VAL A 1 190 ? 14.007 2.937 -10.501 1.00 73.25 190 VAL A N 1
ATOM 1432 C CA . VAL A 1 190 ? 14.340 3.613 -9.236 1.00 73.25 190 VAL A CA 1
ATOM 1433 C C . VAL A 1 190 ? 13.361 4.734 -8.912 1.00 73.25 190 VAL A C 1
ATOM 1435 O O . VAL A 1 190 ? 12.980 4.879 -7.751 1.00 73.25 190 VAL A O 1
ATOM 1438 N N . LEU A 1 191 ? 12.901 5.484 -9.916 1.00 80.06 191 LEU A N 1
ATOM 1439 C CA . LEU A 1 191 ? 11.953 6.579 -9.705 1.00 80.06 191 LEU A CA 1
ATOM 1440 C C . LEU A 1 191 ? 10.621 6.071 -9.137 1.00 80.06 191 LEU A C 1
ATOM 1442 O O . LEU A 1 191 ? 10.178 6.570 -8.102 1.00 80.06 191 LEU A O 1
ATOM 1446 N N . SER A 1 192 ? 10.032 5.029 -9.738 1.00 81.56 192 SER A N 1
ATOM 1447 C CA . SER A 1 192 ? 8.816 4.392 -9.207 1.00 81.56 192 SER A CA 1
ATOM 1448 C C . SER A 1 192 ? 9.008 3.913 -7.764 1.00 81.56 192 SER A C 1
ATOM 1450 O O . SER A 1 192 ? 8.139 4.118 -6.921 1.00 81.56 192 SER A O 1
ATOM 1452 N N . VAL A 1 193 ? 10.174 3.339 -7.437 1.00 82.56 193 VAL A N 1
ATOM 1453 C CA . VAL A 1 193 ? 10.496 2.881 -6.073 1.00 82.56 193 VAL A CA 1
ATOM 1454 C C . VAL A 1 193 ? 10.601 4.048 -5.088 1.00 82.56 193 VAL A C 1
ATOM 1456 O O . VAL A 1 193 ? 10.057 3.967 -3.989 1.00 82.56 193 VAL A O 1
ATOM 1459 N N . GLN A 1 194 ? 11.251 5.150 -5.466 1.00 86.50 194 GLN A N 1
ATOM 1460 C CA . GLN A 1 194 ? 11.343 6.342 -4.620 1.00 86.50 194 GLN A CA 1
ATOM 1461 C C . GLN A 1 194 ? 9.965 6.964 -4.365 1.00 86.50 194 GLN A C 1
ATOM 1463 O O . GLN A 1 194 ? 9.660 7.322 -3.226 1.00 86.50 194 GLN A O 1
ATOM 1468 N N . ILE A 1 195 ? 9.122 7.050 -5.398 1.00 87.75 195 ILE A N 1
ATOM 1469 C CA . ILE A 1 195 ? 7.749 7.559 -5.287 1.00 87.75 195 ILE A CA 1
ATOM 1470 C C . ILE A 1 195 ? 6.907 6.637 -4.405 1.00 87.75 195 ILE A C 1
ATOM 1472 O O . ILE A 1 195 ? 6.199 7.120 -3.521 1.00 87.75 195 ILE A O 1
ATOM 1476 N N . ALA A 1 196 ? 7.030 5.319 -4.566 1.00 87.19 196 ALA A N 1
ATOM 1477 C CA . ALA A 1 196 ? 6.348 4.357 -3.711 1.00 87.19 196 ALA A CA 1
ATOM 1478 C C . ALA A 1 196 ? 6.799 4.470 -2.247 1.00 87.19 196 ALA A C 1
ATOM 1480 O O . ALA A 1 196 ? 5.957 4.501 -1.353 1.00 87.19 196 ALA A O 1
ATOM 1481 N N . PHE A 1 197 ? 8.100 4.610 -1.974 1.00 89.81 197 PHE A N 1
ATOM 1482 C CA . PHE A 1 197 ? 8.603 4.836 -0.615 1.00 89.81 197 PHE A CA 1
ATOM 1483 C C . PHE A 1 197 ? 8.100 6.150 -0.013 1.00 89.81 197 PHE A C 1
ATOM 1485 O O . PHE A 1 197 ? 7.700 6.170 1.152 1.00 89.81 197 PHE A O 1
ATOM 1492 N N . ALA A 1 198 ? 8.050 7.227 -0.798 1.00 89.69 198 ALA A N 1
ATOM 1493 C CA . ALA A 1 198 ? 7.464 8.490 -0.360 1.00 89.69 198 ALA A CA 1
ATOM 1494 C C . ALA A 1 198 ? 5.962 8.345 -0.053 1.00 89.69 198 ALA A C 1
ATOM 1496 O O . ALA A 1 198 ? 5.501 8.814 0.988 1.00 89.69 198 ALA A O 1
ATOM 1497 N N . ALA A 1 199 ? 5.211 7.640 -0.905 1.00 90.88 199 ALA A N 1
ATOM 1498 C CA . ALA A 1 199 ? 3.794 7.356 -0.695 1.00 90.88 199 ALA A CA 1
ATOM 1499 C C . ALA A 1 199 ? 3.563 6.520 0.574 1.00 90.88 199 ALA A C 1
ATOM 1501 O O . ALA A 1 199 ? 2.707 6.866 1.386 1.00 90.88 199 ALA A O 1
ATOM 1502 N N . ILE A 1 200 ? 4.367 5.477 0.801 1.00 91.81 200 ILE A N 1
ATOM 1503 C CA . ILE A 1 200 ? 4.338 4.658 2.022 1.00 91.81 200 ILE A CA 1
ATOM 1504 C C . ILE A 1 200 ? 4.602 5.512 3.259 1.00 91.81 200 ILE A C 1
ATOM 1506 O O . ILE A 1 200 ? 3.859 5.418 4.239 1.00 91.81 200 ILE A O 1
ATOM 1510 N N . ALA A 1 201 ? 5.645 6.345 3.229 1.00 90.50 201 ALA A N 1
ATOM 1511 C CA . ALA A 1 201 ? 5.999 7.208 4.348 1.00 90.50 201 ALA A CA 1
ATOM 1512 C C . ALA A 1 201 ? 4.870 8.202 4.659 1.00 90.50 201 ALA A C 1
ATOM 1514 O O . ALA A 1 201 ? 4.475 8.350 5.815 1.00 90.50 201 ALA A O 1
ATOM 1515 N N . MET A 1 202 ? 4.293 8.819 3.625 1.00 91.38 202 MET A N 1
ATOM 1516 C CA . MET A 1 202 ? 3.169 9.744 3.751 1.00 91.38 202 MET A CA 1
ATOM 1517 C C . MET A 1 202 ? 1.917 9.058 4.315 1.00 91.38 202 MET A C 1
ATOM 1519 O O . MET A 1 202 ? 1.317 9.568 5.260 1.00 91.38 202 MET A O 1
ATOM 1523 N N . LEU A 1 203 ? 1.532 7.894 3.785 1.00 90.31 203 LEU A N 1
ATOM 1524 C CA . LEU A 1 203 ? 0.375 7.132 4.267 1.00 90.31 203 LEU A CA 1
ATOM 1525 C C . LEU A 1 203 ? 0.565 6.651 5.710 1.00 90.31 203 LEU A C 1
ATOM 1527 O O . LEU A 1 203 ? -0.368 6.713 6.509 1.00 90.31 203 LEU A O 1
ATOM 1531 N N . SER A 1 204 ? 1.780 6.228 6.060 1.00 88.69 204 SER A N 1
ATOM 1532 C CA . SER A 1 204 ? 2.136 5.824 7.422 1.00 88.69 204 SER A CA 1
ATOM 1533 C C . SER A 1 204 ? 2.052 7.003 8.395 1.00 88.69 204 SER A C 1
ATOM 1535 O O . SER A 1 204 ? 1.440 6.887 9.458 1.00 88.69 204 SER A O 1
ATOM 1537 N N . ALA A 1 205 ? 2.600 8.162 8.015 1.00 89.00 205 ALA A N 1
ATOM 1538 C CA . ALA A 1 205 ? 2.509 9.389 8.800 1.00 89.00 205 ALA A CA 1
ATOM 1539 C C . ALA A 1 205 ? 1.053 9.843 8.974 1.00 89.00 205 ALA A C 1
ATOM 1541 O O . ALA A 1 205 ? 0.655 10.206 10.077 1.00 89.00 205 ALA A O 1
ATOM 1542 N N . MET A 1 206 ? 0.238 9.758 7.919 1.00 88.06 206 MET A N 1
ATOM 1543 C CA . MET A 1 206 ? -1.188 10.082 7.966 1.00 88.06 206 MET A CA 1
ATOM 1544 C C . MET A 1 206 ? -1.950 9.157 8.924 1.00 88.06 206 MET A C 1
ATOM 1546 O O . MET A 1 206 ? -2.705 9.632 9.771 1.00 88.06 206 MET A O 1
ATOM 1550 N N . ALA A 1 207 ? -1.726 7.842 8.832 1.00 86.75 207 ALA A N 1
ATOM 1551 C CA . ALA A 1 207 ? -2.339 6.865 9.728 1.00 86.75 207 ALA A CA 1
ATOM 1552 C C . ALA A 1 207 ? -1.959 7.130 11.195 1.00 86.75 207 ALA A C 1
ATOM 1554 O O . ALA A 1 207 ? -2.821 7.112 12.078 1.00 86.75 207 ALA A O 1
ATOM 1555 N N . TYR A 1 208 ? -0.685 7.443 11.452 1.00 85.62 208 TYR A N 1
ATOM 1556 C CA . TYR A 1 208 ? -0.197 7.781 12.787 1.00 85.62 208 TYR A CA 1
ATOM 1557 C C . TYR A 1 208 ? -0.757 9.113 13.308 1.00 85.62 208 TYR A C 1
ATOM 1559 O O . TYR A 1 208 ? -1.208 9.189 14.450 1.00 85.62 208 TYR A O 1
ATOM 1567 N N . LEU A 1 209 ? -0.786 10.157 12.478 1.00 85.88 209 LEU A N 1
ATOM 1568 C CA . LEU A 1 209 ? -1.315 11.469 12.847 1.00 85.88 209 LEU A CA 1
ATOM 1569 C C . LEU A 1 209 ? -2.804 11.391 13.187 1.00 85.88 209 LEU A C 1
ATOM 1571 O O . LEU A 1 209 ? -3.225 11.895 14.223 1.00 85.88 209 LEU A O 1
ATOM 1575 N N . ILE A 1 210 ? -3.600 10.718 12.353 1.00 83.69 210 ILE A N 1
ATOM 1576 C CA . ILE A 1 210 ? -5.036 10.535 12.599 1.00 83.69 210 ILE A CA 1
ATOM 1577 C C . ILE A 1 210 ? -5.267 9.782 13.908 1.00 83.69 210 ILE A C 1
ATOM 1579 O O . ILE A 1 210 ? -6.185 10.117 14.655 1.00 83.69 210 ILE A O 1
ATOM 1583 N N . ARG A 1 211 ? -4.414 8.804 14.223 1.00 80.25 211 ARG A N 1
ATOM 1584 C CA . ARG A 1 211 ? -4.432 8.138 15.524 1.00 80.25 211 ARG A CA 1
ATOM 1585 C C . ARG A 1 211 ? -4.130 9.117 16.663 1.00 80.25 211 ARG A C 1
ATOM 1587 O O . ARG A 1 211 ? -4.890 9.149 17.625 1.00 80.25 211 ARG A O 1
ATOM 1594 N N . MET A 1 212 ? -3.060 9.906 16.565 1.00 80.31 212 MET A N 1
ATOM 1595 C CA . MET A 1 212 ? -2.650 10.852 17.611 1.00 80.31 212 MET A CA 1
ATOM 1596 C C . MET A 1 212 ? -3.725 11.914 17.876 1.00 80.31 212 MET A C 1
ATOM 1598 O O . MET A 1 212 ? -4.143 12.096 19.017 1.00 80.31 212 MET A O 1
ATOM 1602 N N . LEU A 1 213 ? -4.240 12.546 16.817 1.00 81.62 213 LEU A N 1
ATOM 1603 C CA . LEU A 1 213 ? -5.297 13.559 16.906 1.00 81.62 213 LEU A CA 1
ATOM 1604 C C . LEU A 1 213 ? -6.582 13.011 17.539 1.00 81.62 213 LEU A C 1
ATOM 1606 O O . LEU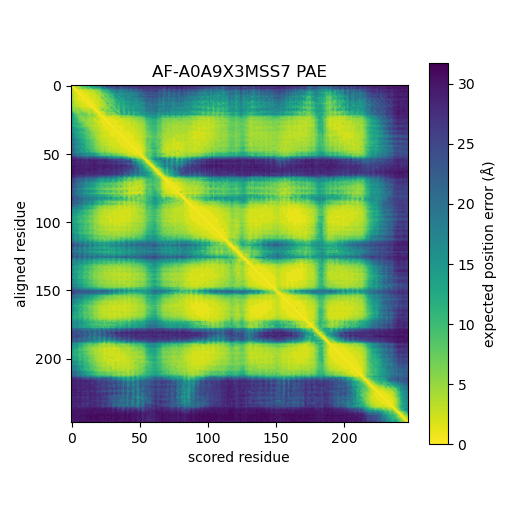 A 1 213 ? -7.336 13.749 18.164 1.00 81.62 213 LEU A O 1
ATOM 1610 N N . ARG A 1 214 ? -6.841 11.710 17.394 1.00 71.88 214 ARG A N 1
ATOM 1611 C CA . ARG A 1 214 ? -8.021 11.058 17.972 1.00 71.88 214 ARG A CA 1
ATOM 1612 C C . ARG A 1 214 ? -7.822 10.554 19.393 1.00 71.88 214 ARG A C 1
ATOM 1614 O O . ARG A 1 214 ? -8.806 10.445 20.116 1.00 71.88 214 ARG A O 1
ATOM 1621 N N . GLN A 1 215 ? -6.591 10.241 19.790 1.00 63.81 215 GLN A N 1
ATOM 1622 C CA . 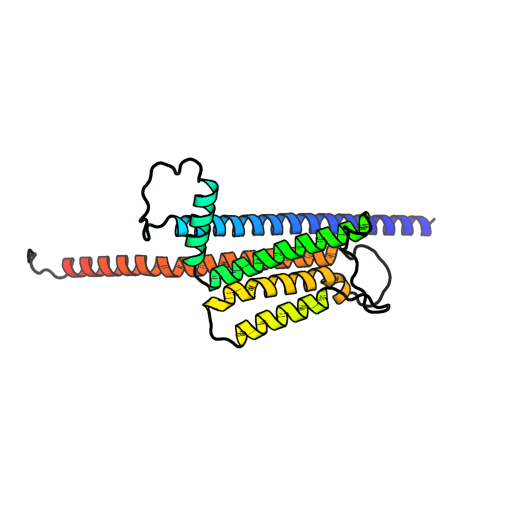GLN A 1 215 ? -6.275 9.916 21.180 1.00 63.81 215 GLN A CA 1
ATOM 1623 C C . GLN A 1 215 ? -6.367 11.158 22.079 1.00 63.81 215 GLN A C 1
ATOM 1625 O O . GLN A 1 215 ? -6.870 11.037 23.191 1.00 63.81 215 GLN A O 1
ATOM 1630 N N . GLY A 1 216 ? -5.993 12.341 21.571 1.00 55.75 216 GLY A N 1
ATOM 1631 C CA . GLY A 1 216 ? -6.101 13.605 22.314 1.00 55.75 216 GLY A CA 1
ATOM 1632 C C . GLY A 1 216 ? -7.529 13.939 22.765 1.00 55.75 216 GLY A C 1
ATOM 1633 O O . GLY A 1 216 ? -7.748 14.228 23.933 1.00 55.75 216 GLY A O 1
ATOM 1634 N N . GLY A 1 217 ? -8.531 13.765 21.895 1.00 52.72 217 GLY A N 1
ATOM 1635 C CA . GLY A 1 217 ? -9.921 14.117 22.230 1.00 52.72 217 GLY A CA 1
ATOM 1636 C C . GLY A 1 217 ? -10.600 13.236 23.292 1.00 52.72 217 GLY A C 1
ATOM 1637 O O . GLY A 1 217 ? -11.659 13.601 23.790 1.00 52.72 217 GLY A O 1
ATOM 1638 N N . ALA A 1 218 ? -10.034 12.073 23.638 1.00 53.56 218 ALA A N 1
ATOM 1639 C CA . ALA A 1 218 ? -10.520 11.268 24.765 1.00 53.56 218 ALA A CA 1
ATOM 1640 C C . ALA A 1 218 ? -9.896 11.717 26.097 1.00 53.56 218 ALA A C 1
ATOM 1642 O O . ALA A 1 218 ? -10.561 11.672 27.130 1.00 53.56 218 ALA A O 1
ATOM 1643 N N . GLN A 1 219 ? -8.647 12.187 26.052 1.00 51.53 219 GLN A N 1
ATOM 1644 C CA . GLN A 1 219 ? -7.901 12.661 27.213 1.00 51.53 219 GLN A CA 1
ATOM 1645 C C . GLN A 1 219 ? -8.421 14.023 27.698 1.00 51.53 219 GLN A C 1
ATOM 1647 O O . GLN A 1 219 ? -8.552 14.227 28.902 1.00 51.53 219 GLN A O 1
ATOM 1652 N N . ASP A 1 220 ? -8.835 14.898 26.775 1.00 55.62 220 ASP A N 1
ATOM 1653 C CA . ASP A 1 220 ? -9.477 16.177 27.113 1.00 55.62 220 ASP A CA 1
ATOM 1654 C C . ASP A 1 220 ? -10.747 15.969 27.954 1.00 55.62 220 ASP A C 1
ATOM 1656 O O . ASP A 1 220 ? -10.949 16.670 28.935 1.00 55.62 220 ASP A O 1
ATOM 1660 N N . SER A 1 221 ? -11.553 14.938 27.662 1.00 59.97 221 SER A N 1
ATOM 1661 C CA . SER A 1 221 ? -12.780 14.682 28.429 1.00 59.97 221 SER A CA 1
ATOM 1662 C C . SER A 1 221 ? -12.514 14.270 29.878 1.00 59.97 221 SER A C 1
ATOM 1664 O O . SER A 1 221 ? -13.207 14.728 30.777 1.00 59.97 221 SER A O 1
ATOM 1666 N N . GLU A 1 222 ? -11.508 13.432 30.127 1.00 58.84 222 GLU A N 1
ATOM 1667 C CA . GLU A 1 222 ? -11.162 12.970 31.477 1.00 58.84 222 GLU A CA 1
ATOM 1668 C C . GLU A 1 222 ? -10.577 14.125 32.305 1.00 58.84 222 GLU A C 1
ATOM 1670 O O . GLU A 1 222 ? -10.975 14.333 33.448 1.00 58.84 222 GLU A O 1
ATOM 1675 N N . THR A 1 223 ? -9.747 14.959 31.670 1.00 68.69 223 THR A N 1
ATOM 1676 C CA . THR A 1 223 ? -9.187 16.179 32.270 1.00 68.69 223 THR A CA 1
ATOM 1677 C C . THR A 1 223 ? -10.275 17.225 32.560 1.00 68.69 223 THR A C 1
ATOM 1679 O O . THR A 1 223 ? -10.269 17.842 33.623 1.00 68.69 223 THR A O 1
ATOM 1682 N N . ASP A 1 224 ? -11.251 17.390 31.660 1.00 71.00 224 ASP A N 1
ATOM 1683 C CA . ASP A 1 224 ? -12.407 18.280 31.841 1.00 71.00 224 ASP A CA 1
ATOM 1684 C C . ASP A 1 224 ? -13.313 17.813 32.989 1.00 71.00 224 ASP A C 1
ATOM 1686 O O . ASP A 1 224 ? -13.791 18.636 33.772 1.00 71.00 224 ASP A O 1
ATOM 1690 N N . TRP A 1 225 ? -13.526 16.500 33.137 1.00 71.31 225 TRP A N 1
ATOM 1691 C CA . TRP A 1 225 ? -14.296 15.940 34.251 1.00 71.31 225 TRP A CA 1
ATOM 1692 C C . TRP A 1 225 ? -13.567 16.070 35.589 1.00 71.31 225 TRP A C 1
ATOM 1694 O O . TRP A 1 225 ? -14.210 16.386 36.587 1.00 71.31 225 TRP A O 1
ATOM 1704 N N . GLU A 1 226 ? -12.247 15.881 35.629 1.00 78.50 226 GLU A N 1
ATOM 1705 C CA . GLU A 1 226 ? -11.440 16.102 36.836 1.00 78.50 226 GLU A CA 1
ATOM 1706 C C . GLU A 1 226 ? -11.429 17.579 37.254 1.00 78.50 226 GLU A C 1
ATOM 1708 O O . GLU A 1 226 ? -11.582 17.893 38.437 1.00 78.50 226 GLU A O 1
ATOM 1713 N N . LEU A 1 227 ? -11.315 18.501 36.292 1.00 79.00 227 LEU A N 1
ATOM 1714 C CA . LEU A 1 227 ? -11.414 19.941 36.537 1.00 79.00 227 LEU A CA 1
ATOM 1715 C C . LEU A 1 227 ? -12.818 20.343 37.002 1.00 79.00 227 LEU A C 1
ATOM 1717 O O . LEU A 1 227 ? -12.941 21.139 37.933 1.00 79.00 227 LEU A O 1
ATOM 1721 N N . ALA A 1 228 ? -13.870 19.773 36.409 1.00 79.06 228 ALA A N 1
ATOM 1722 C CA . ALA A 1 228 ? -15.250 20.002 36.829 1.00 79.0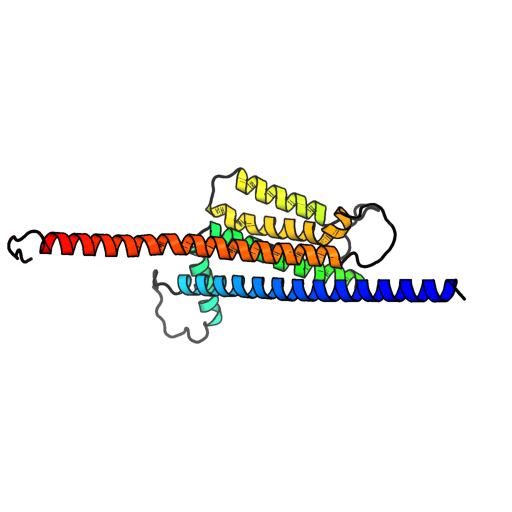6 228 ALA A CA 1
ATOM 1723 C C . ALA A 1 228 ? -15.528 19.440 38.234 1.00 79.06 228 ALA A C 1
ATOM 1725 O O . ALA A 1 228 ? -16.169 20.109 39.043 1.00 79.06 228 ALA A O 1
ATOM 1726 N N . ALA A 1 229 ? -15.017 18.247 38.549 1.00 82.19 229 ALA A N 1
ATOM 1727 C CA . ALA A 1 229 ? -15.145 17.625 39.865 1.00 82.19 229 ALA A CA 1
ATOM 1728 C C . ALA A 1 229 ? -14.399 18.422 40.942 1.00 82.19 229 ALA A C 1
ATOM 1730 O O . ALA A 1 229 ? -14.945 18.671 42.014 1.00 82.19 229 ALA A O 1
ATOM 1731 N N . LYS A 1 230 ? -13.185 18.889 40.637 1.00 84.06 230 LYS A N 1
ATOM 1732 C CA . LYS A 1 230 ? -12.412 19.746 41.537 1.00 84.06 230 LYS A CA 1
ATOM 1733 C C . LYS A 1 230 ? -13.084 21.103 41.754 1.00 84.06 230 LYS A C 1
ATOM 1735 O O . LYS A 1 230 ? -13.186 21.552 42.886 1.00 84.06 230 LYS A O 1
ATOM 1740 N N . ALA A 1 231 ? -13.595 21.729 40.693 1.00 81.44 231 ALA A N 1
ATOM 1741 C CA . ALA A 1 231 ? -14.335 22.984 40.804 1.00 81.44 231 ALA A CA 1
ATOM 1742 C C . ALA A 1 231 ? -15.617 22.829 41.640 1.00 81.44 231 ALA A C 1
ATOM 1744 O O . ALA A 1 231 ? -15.986 23.737 42.380 1.00 81.44 231 ALA A O 1
ATOM 1745 N N . TRP A 1 232 ? -16.287 21.680 41.541 1.00 78.56 232 TRP A N 1
ATOM 1746 C CA . TRP A 1 232 ? -17.445 21.351 42.367 1.00 78.56 232 TRP A CA 1
ATOM 1747 C C . TRP A 1 232 ? -17.079 21.190 43.850 1.00 78.56 232 TRP A C 1
ATOM 1749 O O . TRP A 1 232 ? -17.764 21.746 44.707 1.00 78.56 232 TRP A O 1
ATOM 1759 N N . ASP A 1 233 ? -15.985 20.491 44.152 1.00 81.56 233 ASP A N 1
ATOM 1760 C CA . ASP A 1 233 ? -15.477 20.304 45.520 1.00 81.56 233 ASP A CA 1
ATOM 1761 C C . ASP A 1 233 ? -15.021 21.639 46.145 1.00 81.56 233 ASP A C 1
ATOM 1763 O O . ASP A 1 233 ? -15.410 21.990 47.260 1.00 81.56 233 ASP A O 1
ATOM 1767 N N . ASP A 1 234 ? -14.304 22.464 45.375 1.00 80.38 234 ASP A N 1
ATOM 1768 C CA . ASP A 1 234 ? -13.884 23.811 45.778 1.00 80.38 234 ASP A CA 1
ATOM 1769 C C . ASP A 1 234 ? -15.095 24.729 46.053 1.00 80.38 234 ASP A C 1
ATOM 1771 O O . ASP A 1 234 ? -15.084 25.526 46.998 1.00 80.38 234 ASP A O 1
ATOM 1775 N N . LEU A 1 235 ? -16.177 24.603 45.272 1.00 75.19 235 LEU A N 1
ATOM 1776 C CA . LEU A 1 235 ? -17.429 25.329 45.511 1.00 75.19 235 LEU A CA 1
ATOM 1777 C C . LEU A 1 235 ? -18.090 24.901 46.826 1.00 75.19 235 LEU A C 1
ATOM 1779 O O . LEU A 1 235 ? -18.474 25.780 47.600 1.00 75.19 235 LEU A O 1
ATOM 1783 N N . GLN A 1 236 ? -18.161 23.595 47.107 1.00 73.19 236 GLN A N 1
ATOM 1784 C CA . GLN A 1 236 ? -18.689 23.069 48.373 1.00 73.19 236 GLN A CA 1
ATOM 1785 C C . GLN A 1 236 ? -17.864 23.536 49.580 1.00 73.19 236 GLN A C 1
ATOM 1787 O O . GLN A 1 236 ? -18.423 23.835 50.635 1.00 73.19 236 GLN A O 1
ATOM 1792 N N . MET A 1 237 ? -16.546 23.656 49.412 1.00 66.12 237 MET A N 1
ATOM 1793 C CA . MET A 1 237 ? -15.619 24.110 50.451 1.00 66.12 237 MET A CA 1
ATOM 1794 C C . MET A 1 237 ? -15.645 25.635 50.662 1.00 66.12 237 MET A C 1
ATOM 1796 O O . MET A 1 237 ? -15.413 26.104 51.777 1.00 66.12 237 MET A O 1
ATOM 1800 N N . SER A 1 238 ? -15.946 26.426 49.624 1.00 62.75 238 SER A N 1
ATOM 1801 C CA . SER A 1 238 ? -16.034 27.895 49.709 1.00 62.75 238 SER A CA 1
ATOM 1802 C C . SER A 1 238 ? -17.381 28.413 50.236 1.00 62.75 238 SER A C 1
ATOM 1804 O O . SER A 1 238 ? -17.442 29.495 50.827 1.00 62.75 238 SER A O 1
ATOM 1806 N N . SER A 1 239 ? -18.467 27.651 50.061 1.00 58.34 239 SER A N 1
ATOM 1807 C CA . SER A 1 239 ? -19.786 27.985 50.598 1.00 58.34 239 SER A CA 1
ATOM 1808 C C . SER A 1 239 ? -19.927 27.396 52.001 1.00 58.34 239 SER A C 1
ATOM 1810 O O . SER A 1 239 ? -20.297 26.238 52.153 1.00 58.34 239 SER A O 1
ATOM 1812 N N . GLY A 1 240 ? -19.609 28.160 53.046 1.00 61.38 240 GLY A N 1
ATOM 1813 C CA . GLY A 1 240 ? -19.670 27.686 54.435 1.00 61.38 240 GLY A CA 1
ATOM 1814 C C . GLY A 1 240 ? -21.067 27.237 54.905 1.00 61.38 240 GLY A C 1
ATOM 1815 O O . GLY A 1 240 ? -21.751 27.994 55.590 1.00 61.38 240 GLY A O 1
ATOM 1816 N N . GLY A 1 241 ? -21.481 26.001 54.602 1.00 50.56 241 GLY A N 1
ATOM 1817 C CA . GLY A 1 241 ? -22.811 25.484 54.935 1.00 50.56 241 GLY A CA 1
ATOM 1818 C C . GLY A 1 241 ? -22.911 23.956 55.026 1.00 50.56 241 GLY A C 1
ATOM 1819 O O . GLY A 1 241 ? -23.215 23.305 54.041 1.00 50.56 241 GLY A O 1
ATOM 1820 N N . VAL A 1 242 ? -22.708 23.456 56.255 1.00 53.72 242 VAL A N 1
ATOM 1821 C CA . VAL A 1 242 ? -23.111 22.178 56.902 1.00 53.72 242 VAL A CA 1
ATOM 1822 C C . VAL A 1 242 ? -22.883 20.840 56.156 1.00 53.72 242 VAL A C 1
ATOM 1824 O O . VAL A 1 242 ? -23.525 20.576 55.142 1.00 53.72 242 VAL A O 1
ATOM 1827 N N . PRO A 1 243 ? -22.094 19.903 56.733 1.00 61.69 243 PRO A N 1
ATOM 1828 C CA . PRO A 1 243 ? -21.968 18.547 56.213 1.00 61.69 243 PRO A CA 1
ATOM 1829 C C . PRO A 1 243 ? -23.153 17.672 56.641 1.00 61.69 243 PRO A C 1
ATOM 1831 O O . PRO A 1 243 ? -23.437 17.526 57.831 1.00 61.69 243 PRO A O 1
ATOM 1834 N N . GLY A 1 244 ? -23.784 17.017 55.667 1.00 50.25 244 GLY A N 1
ATOM 1835 C CA . GLY A 1 244 ? -24.560 15.804 55.899 1.00 50.25 244 GLY A CA 1
ATOM 1836 C C . GLY A 1 244 ? -25.821 15.692 55.056 1.00 50.25 244 GLY A C 1
ATOM 1837 O O . GLY A 1 244 ? -26.754 16.457 55.255 1.00 50.25 244 GLY A O 1
ATOM 1838 N N . ILE A 1 245 ? -25.886 14.643 54.233 1.00 46.56 245 ILE A N 1
ATOM 1839 C CA . ILE A 1 245 ? -26.938 13.631 54.370 1.00 46.56 245 ILE A CA 1
ATOM 1840 C C . ILE A 1 245 ? -26.296 12.279 54.045 1.00 46.56 245 ILE A C 1
ATOM 1842 O O . ILE A 1 245 ? -25.743 12.096 52.964 1.00 46.56 245 ILE A O 1
ATOM 1846 N N . GLY A 1 246 ? -26.318 11.359 55.010 1.00 51.97 246 GLY A N 1
ATOM 1847 C CA . GLY A 1 246 ? -26.063 9.954 54.737 1.00 51.97 246 GLY A CA 1
ATOM 1848 C C . GLY A 1 246 ? -27.245 9.349 53.985 1.00 51.97 246 GLY A C 1
ATOM 1849 O O . GLY A 1 246 ? -28.389 9.591 54.367 1.00 51.97 246 GLY A O 1
ATOM 1850 N N . LEU A 1 247 ? -26.937 8.604 52.927 1.00 37.75 247 LEU A N 1
ATOM 1851 C CA . LEU A 1 247 ? -27.447 7.285 52.532 1.00 37.75 247 LEU A CA 1
ATOM 1852 C C . LEU A 1 247 ? -26.758 6.882 51.223 1.00 37.75 247 LEU A C 1
ATOM 1854 O O . LEU A 1 247 ? -26.653 7.748 50.328 1.00 37.75 247 LEU A O 1
#

pLDDT: mean 78.24, std 13.96, range [36.47, 97.38]

Mean predicted aligned error: 12.88 Å

Organism: NCBI:txid490573

=== Feature glossary ===
The features interleaved in this record are:

— What the protein is —

Sequence gives the chain of amino acids in standard one-letter code (A=alanine, C=cysteine, …, Y=tyrosine), read N→C. It is the only feature that is directly encoded by the gene; all structural features are derived from the folded form of this sequence.

Database cross-references. InterPro integrates a dozen domain/family signature databases into unified entries with residue-range hits. GO terms attach function/process/location labels with evidence codes. CATH codes position the fold in a four-level structural taxonomy. Organism is the NCBI-taxonomy species name.

— Where its atoms are —

Atomic coordinates in PDBx/mmCIF format — the same representation the Protein Data Bank distributes. Each line of the _atom_site loop places one backbone atom in Cartesian space (units: ångströms, origin: arbitrary).

The six renders are orthographic views along the three Cartesian axes in both directions. Representation (cartoon, sticks, or surface) and color scheme (sequence-rainbow or by-chain) vary across proteins so the training set covers all the common visualization conventions.

— Local backbone conformation —

Eight-state secondary structure (DSSP): H is the canonical α-helix, G the tighter 3₁₀-helix, I the wider π-helix; E/B are β-structure, T and S are turns and bends, and '-' is everything else. DSSP derives these from the pattern of main-chain N–H···O=C hydrogen bonds, not from the sequence.

P-SEA three-state annotation labels each residue as helix, strand, or coil based purely on the geometry of the Cα trace. It serves as a fallback when the full backbone (and thus DSSP) is unavailable.

The φ/ψ torsion pair specifies the backbone conformation at each residue. φ rotates about the N–Cα bond, ψ about the Cα–C bond. Steric clashes forbid most of the (φ, ψ) plane — the allowed regions (α-helix basin, β-sheet basin, left-handed helix) are the Ramachandran-allowed regions.

— Global shape and packing —

The geometric summary reports three shape descriptors. Rg (radius of gyration) measures how spread out the Cα atoms are about their centre of mass; compact globular proteins have small Rg, elongated or unfolded ones large. Cα contacts (<8 Å, |i−j|>4) count long-range residue pairs in spatial proximity — high for tightly packed folds, near zero for rods or random coil. The bounding-box extents give the protein's footprint along x, y, z in Å.

Solvent-accessible surface area (SASA) is the area in Å² traced out by the centre of a 1.4 Å probe sphere (a water molecule) rolled over the protein's van der Waals surface (Shrake–Rupley / Lee–Richards construction). Buried residues have near-zero SASA; fully exposed residues can exceed 200 Å². The total SASA scales roughly with the number of surface residues.

The contact map is a binary N×N matrix image: pixel (i, j) is dark where Cα_i and Cα_j are within 8 Å and |i−j|>4. Because the |i−j|>4 filter removes local helical contacts, off-diagonal stripes parallel to the main diagonal indicate parallel β-sheets; stripes perpendicular to it indicate antiparallel β-sheets. The Ramachandran plot scatters every residue's (φ, ψ) pair against the sterically allowed regions. The PAE heatmap renders the predicted-aligned-error matrix.

— Structural neighborhood —

3Di is Foldseek's structural alphabet. Each residue is assigned one of twenty discrete states based on how its Cα sits relative to its spatial (not sequential) neighbors. Aligning 3Di strings finds structural homologs roughly as well as full 3D superposition, but orders of magnitude faster.

Nearest PDB neighbors are the top structural matches found by Foldseek when searching this structure against the entire Protein Data Bank. Each hit reports a TM-score (0 to 1; >0.5 almost always implies the same fold) and an E-value. These are *structural* homologs — they may share no detectable sequence similarity.

— Confidence and disorder —

For AlphaFold models, the B-factor field carries pLDDT — the model's own estimate of local accuracy on a 0–100 scale. Regions with pLDDT<50 should be treated as essentially unmodeled; they often correspond to intrinsically disordered segments.

Crystallographic B-factors measure how much each atom's electron density is smeared out, in Å². They rise in mobile loops and surface residues and fall in the buried interior. In AlphaFold models this column is repurposed to hold pLDDT instead.

Predicted aligned error is AlphaFold's pairwise confidence. Unlike pLDDT (per-residue), PAE is per-residue-pair and captures whether two parts of the structure are correctly placed relative to each other. Units are ångströms of expected positional error.